Protein AF-K1WYG6-F1 (afdb_monomer)

Solvent-accessible surface area (backbone atoms only — not comparable to full-atom values): 12072 Å² total; per-residue (Å²): 123,74,68,61,58,63,54,51,54,54,52,51,51,54,48,54,54,59,37,59,74,68,75,43,72,68,58,39,51,54,52,49,53,52,49,36,53,53,50,21,53,53,50,20,52,48,47,40,50,52,51,50,53,50,52,54,50,48,53,53,51,48,52,57,44,44,55,46,57,75,73,47,59,70,71,63,52,44,51,58,46,33,69,59,40,39,86,75,72,51,51,65,72,58,42,46,54,54,48,52,57,22,45,55,44,29,55,54,51,51,58,54,51,60,72,54,66,80,60,93,66,87,66,94,55,93,72,67,84,75,68,76,62,22,44,55,37,50,46,40,40,69,68,66,64,58,74,90,84,70,85,51,55,69,58,56,17,47,52,54,18,49,50,45,38,52,64,51,43,55,61,54,54,52,44,68,73,52,82,40,78,81,59,26,54,55,54,45,56,51,51,53,51,50,52,52,49,52,53,52,50,52,50,52,58,57,53,64,59,61,79,70,66,131

Organism: Trichosporon asahii var. asahii (strain CBS 8904) (NCBI:txid1220162)

Sequence (214 aa):
MTASVSGGINVSLALTGCASSLGNSQLVVSVAMAVIGSGAVSIGLGSFLASQAALEQFNRLYNQTADRILDSYEDEMEHNAHRILGPFGVSEILSRLVINDLLDAEGAALSTAEHSSTSGQVRPNGEGPMRTVGLTAFLLKFGQGIQAESAGVWFSSLATALGHLLEGFIPVSLYILTGGIDGGIRWFMALTSLLLFVCHWRRQQLLGRLDQRP

Radius of gyration: 25.84 Å; Cα contacts (8 Å, |Δi|>4): 110; chains: 1; bounding box: 55×36×72 Å

Foldseek 3Di:
DVVLVVVVVVVLVVLLVVVVVVVDPVVSLVVLLVVLLVSLVVQLVVLLVVLVVLLVVVVVLLVVLVVCVVVDDLVVLLVLQCVLCVVVVDDSVVSSVVQVVQAVFLVVLVVVVVVVVVDPDPDPQPPDPPPCGHSSNVCCCRVVVRDNPRPQSNVVSNVSSVVSSVVSVVLSVQQVVPPDPVVSVVVSVVVVVVVVVVVVVVVVVVVVVVVPDD

pLDDT: mean 71.19, std 14.23, range [31.98, 90.12]

InterPro domains:
  IPR008217 Ccc1 family [PF01988] (8-199)

Structure (mmCIF, N/CA/C/O backbone):
data_AF-K1WYG6-F1
#
_entry.id   AF-K1WYG6-F1
#
loop_
_atom_site.group_PDB
_atom_site.id
_atom_site.type_symbol
_atom_site.label_atom_id
_atom_site.label_alt_id
_atom_site.label_comp_id
_atom_site.label_asym_id
_atom_site.label_entity_id
_atom_site.label_seq_id
_atom_site.pdbx_PDB_ins_code
_atom_site.Cartn_x
_atom_site.Cartn_y
_atom_site.Cartn_z
_atom_site.occupancy
_atom_site.B_iso_or_equiv
_atom_site.auth_seq_id
_atom_site.auth_comp_id
_atom_site.auth_asym_id
_atom_site.auth_atom_id
_atom_site.pdbx_PDB_model_num
ATOM 1 N N . MET A 1 1 ? -6.416 -3.467 2.871 1.00 40.22 1 MET A N 1
ATOM 2 C CA . MET A 1 1 ? -7.405 -2.881 3.810 1.00 40.22 1 MET A CA 1
ATOM 3 C C . MET A 1 1 ? -8.285 -3.905 4.545 1.00 40.22 1 MET A C 1
ATOM 5 O O . MET A 1 1 ? -8.670 -3.628 5.667 1.00 40.22 1 MET A O 1
ATOM 9 N N . THR A 1 2 ? -8.587 -5.093 4.006 1.00 31.98 2 THR A N 1
ATOM 10 C CA . THR A 1 2 ? -9.507 -6.065 4.650 1.00 31.98 2 THR A CA 1
ATOM 11 C C . THR A 1 2 ? -8.888 -6.962 5.736 1.00 31.98 2 THR A C 1
ATOM 13 O O . THR A 1 2 ? -9.627 -7.499 6.556 1.00 31.98 2 THR A O 1
ATOM 16 N N . ALA A 1 3 ? -7.560 -7.115 5.782 1.00 37.41 3 ALA A N 1
ATOM 17 C CA . ALA A 1 3 ? -6.889 -7.936 6.799 1.00 37.41 3 ALA A CA 1
ATOM 18 C C . ALA A 1 3 ? -6.833 -7.262 8.188 1.00 37.41 3 ALA A C 1
ATOM 20 O O . ALA A 1 3 ? -7.043 -7.933 9.195 1.00 37.41 3 ALA A O 1
ATOM 21 N N . SER A 1 4 ? -6.637 -5.937 8.257 1.00 42.94 4 SER A N 1
ATOM 22 C CA . SER A 1 4 ? -6.625 -5.204 9.538 1.00 42.94 4 SER A CA 1
ATOM 23 C C . SER A 1 4 ? -7.993 -5.162 10.219 1.00 42.94 4 SER A C 1
ATOM 25 O O . SER A 1 4 ? -8.062 -5.304 11.435 1.00 42.94 4 SER A O 1
ATOM 27 N N . VAL A 1 5 ? -9.075 -5.035 9.444 1.00 51.59 5 VAL A N 1
ATOM 28 C CA . VAL A 1 5 ? -10.450 -4.957 9.972 1.00 51.59 5 VAL A CA 1
ATOM 29 C C . VAL A 1 5 ? -10.816 -6.240 10.732 1.00 51.59 5 VAL A C 1
ATOM 31 O O . VAL A 1 5 ? -11.328 -6.182 11.841 1.00 51.59 5 VAL A O 1
ATOM 34 N N . SER A 1 6 ? -10.465 -7.422 10.212 1.00 44.81 6 SER A N 1
ATOM 35 C CA . SER A 1 6 ? -10.798 -8.689 10.886 1.00 44.81 6 SER A CA 1
ATOM 36 C C . SER A 1 6 ? -9.945 -8.980 12.128 1.00 44.81 6 SER A C 1
ATOM 38 O O . SER A 1 6 ? -10.414 -9.675 13.028 1.00 44.81 6 SER A O 1
ATOM 40 N N . GLY A 1 7 ? -8.704 -8.484 12.184 1.00 51.84 7 GLY A N 1
ATOM 41 C CA . GLY A 1 7 ? -7.823 -8.663 13.343 1.00 51.84 7 GLY A CA 1
ATOM 42 C C . GLY A 1 7 ? -8.204 -7.761 14.519 1.00 51.84 7 GLY A C 1
ATOM 43 O O . GLY A 1 7 ? -8.241 -8.219 15.661 1.00 51.84 7 GLY A O 1
ATOM 44 N N . GLY A 1 8 ? -8.548 -6.499 14.240 1.00 51.69 8 GLY A N 1
ATOM 45 C CA . GLY A 1 8 ? -8.913 -5.519 15.267 1.00 51.69 8 GLY A CA 1
ATOM 46 C C . GLY A 1 8 ? -10.211 -5.865 15.999 1.00 51.69 8 GLY A C 1
ATOM 47 O O . GLY A 1 8 ? -10.258 -5.822 17.227 1.00 51.69 8 GLY A O 1
ATOM 48 N N . ILE A 1 9 ? -11.244 -6.299 15.268 1.00 57.31 9 ILE A N 1
ATOM 49 C CA . ILE A 1 9 ? -12.577 -6.560 15.838 1.00 57.31 9 ILE A CA 1
ATOM 50 C C . ILE A 1 9 ? -12.562 -7.765 16.794 1.00 57.31 9 ILE A C 1
ATOM 52 O O . ILE A 1 9 ? -13.223 -7.734 17.831 1.00 57.31 9 ILE A O 1
ATOM 56 N N . ASN A 1 10 ? -11.755 -8.795 16.510 1.00 57.09 10 ASN A N 1
ATOM 57 C CA . ASN A 1 10 ? -11.621 -9.966 17.387 1.00 57.09 10 ASN A CA 1
ATOM 58 C C . ASN A 1 10 ? -10.869 -9.646 18.689 1.00 57.09 10 ASN A C 1
ATOM 60 O O . ASN A 1 10 ? -11.247 -10.134 19.754 1.00 57.09 10 ASN A O 1
ATOM 64 N N . VAL A 1 11 ? -9.830 -8.806 18.622 1.00 63.59 11 VAL A N 1
ATOM 65 C CA . VAL A 1 11 ? -9.073 -8.373 19.808 1.00 63.59 11 VAL A CA 1
ATOM 66 C C . VAL A 1 11 ? -9.926 -7.471 20.694 1.00 63.59 11 VAL A C 1
ATOM 68 O O . VAL A 1 11 ? -9.984 -7.686 21.903 1.00 63.59 11 VAL A O 1
ATOM 71 N N . SER A 1 12 ? -10.639 -6.503 20.114 1.00 58.44 12 SER A N 1
ATOM 72 C CA . SER A 1 12 ? -11.521 -5.620 20.879 1.00 58.44 12 SER A CA 1
ATOM 73 C C . SER A 1 12 ? -12.675 -6.382 21.534 1.00 58.44 12 SER A C 1
ATOM 75 O O . SER A 1 12 ? -12.972 -6.123 22.695 1.00 58.44 12 SER A O 1
ATOM 77 N N . LEU A 1 13 ? -13.275 -7.369 20.859 1.00 62.47 13 LEU A N 1
ATOM 78 C CA . LEU A 1 13 ? -14.378 -8.163 21.416 1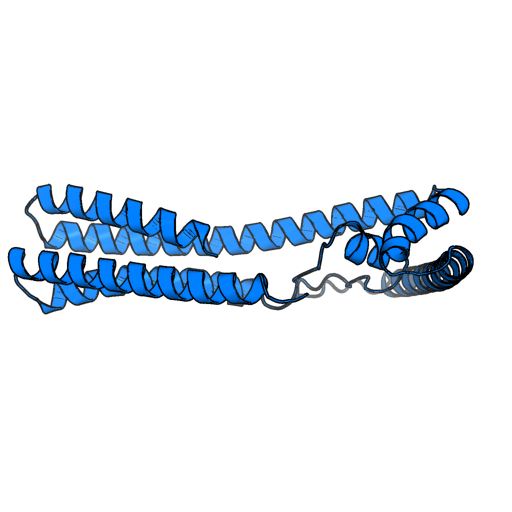.00 62.47 13 LEU A CA 1
ATOM 79 C C . LEU A 1 13 ? -13.913 -9.102 22.541 1.00 62.47 13 LEU A C 1
ATOM 81 O O . LEU A 1 13 ? -14.581 -9.200 23.573 1.00 62.47 13 LEU A O 1
ATOM 85 N N . ALA A 1 14 ? -12.735 -9.719 22.395 1.00 60.31 14 ALA A N 1
ATOM 86 C CA . ALA A 1 14 ? -12.107 -10.494 23.465 1.00 60.31 14 ALA A CA 1
ATOM 87 C C . ALA A 1 14 ? -11.777 -9.616 24.685 1.00 60.31 14 ALA A C 1
ATOM 89 O O . ALA A 1 14 ? -12.038 -10.007 25.824 1.00 60.31 14 ALA A O 1
ATOM 90 N N . LEU A 1 15 ? -11.268 -8.400 24.461 1.00 59.38 15 LEU A N 1
ATOM 91 C CA . LEU A 1 15 ? -10.923 -7.476 25.538 1.00 59.38 15 LEU A 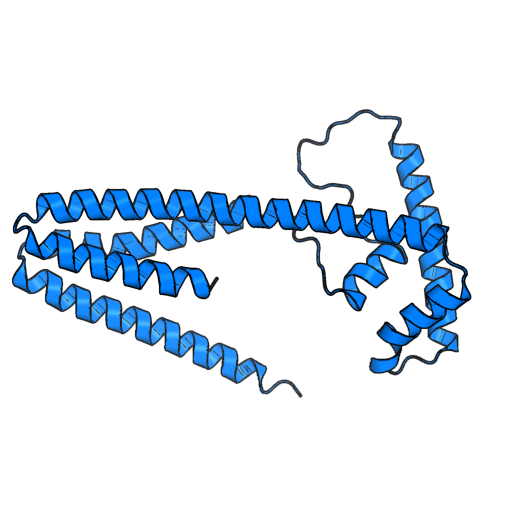CA 1
ATOM 92 C C . LEU A 1 15 ? -12.165 -6.915 26.247 1.00 59.38 15 LEU A C 1
ATOM 94 O O . LEU A 1 15 ? -12.175 -6.833 27.472 1.00 59.38 15 LEU A O 1
ATOM 98 N N . THR A 1 16 ? -13.233 -6.585 25.516 1.00 57.78 16 THR A N 1
ATOM 99 C CA . THR A 1 16 ? -14.517 -6.150 26.095 1.00 57.78 16 THR A CA 1
ATOM 100 C C . THR A 1 16 ? -15.177 -7.263 26.916 1.00 57.78 16 THR A C 1
ATOM 102 O O . THR A 1 16 ? -15.758 -6.979 27.967 1.00 57.78 16 THR A O 1
ATOM 105 N N . GLY A 1 17 ? -15.046 -8.527 26.491 1.00 60.62 17 GLY A N 1
ATOM 106 C CA . GLY A 1 17 ? -15.484 -9.697 27.258 1.00 60.62 17 GLY A CA 1
ATOM 107 C C . GLY A 1 17 ? -14.711 -9.867 28.570 1.00 60.62 17 GLY A C 1
ATOM 108 O O . GLY A 1 17 ? -15.322 -9.964 29.635 1.00 60.62 17 GLY A O 1
ATOM 109 N N . CYS A 1 18 ? -13.376 -9.808 28.520 1.00 58.84 18 CYS A N 1
ATOM 110 C CA . CYS A 1 18 ? -12.527 -9.874 29.716 1.00 58.84 18 CYS A CA 1
ATOM 111 C C . CYS A 1 18 ? -12.754 -8.689 30.667 1.00 58.84 18 CYS A C 1
ATOM 113 O O . CYS A 1 18 ? -12.820 -8.872 31.879 1.00 58.84 18 CYS A O 1
ATOM 115 N N . ALA A 1 19 ? -12.915 -7.475 30.138 1.00 58.59 19 ALA A N 1
ATOM 116 C CA . ALA A 1 19 ? -13.120 -6.279 30.949 1.00 58.59 19 ALA A CA 1
ATOM 117 C C . ALA A 1 19 ? -14.526 -6.237 31.581 1.00 58.59 19 ALA A C 1
ATOM 119 O O . ALA A 1 19 ? -14.667 -5.784 32.715 1.00 58.59 19 ALA A O 1
ATOM 1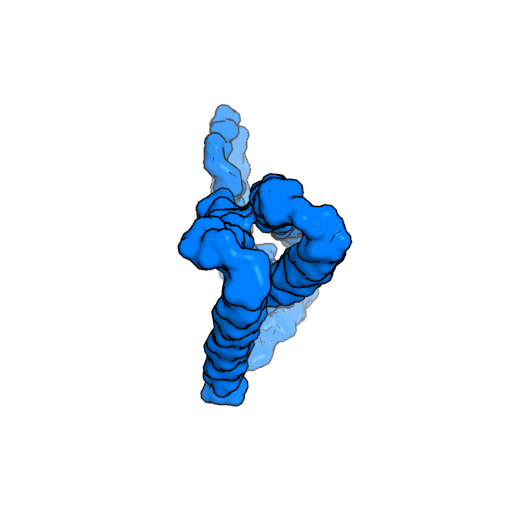20 N N . SER A 1 20 ? -15.557 -6.779 30.918 1.00 54.22 20 SER A N 1
ATOM 121 C CA . SER A 1 20 ? -16.893 -6.927 31.527 1.00 54.22 20 SER A CA 1
ATOM 122 C C . SER A 1 20 ? -16.885 -7.866 32.739 1.00 54.22 20 SER A C 1
ATOM 124 O O . SER A 1 20 ? -17.656 -7.657 33.673 1.00 54.22 20 SER A O 1
ATOM 126 N N . SER A 1 21 ? -15.968 -8.841 32.782 1.00 60.50 21 SER A N 1
ATOM 127 C CA . SER A 1 21 ? -15.777 -9.718 33.947 1.00 60.50 21 SER A CA 1
ATOM 128 C C . SER A 1 21 ? -15.235 -8.990 35.187 1.00 60.50 21 SER A C 1
ATOM 130 O O . SER A 1 21 ? -15.309 -9.549 36.279 1.00 60.50 21 SER A O 1
ATOM 132 N N . LEU A 1 22 ? -14.699 -7.768 35.053 1.00 61.22 22 LEU A N 1
ATOM 133 C CA . LEU A 1 22 ? -14.188 -6.966 36.176 1.00 61.22 22 LEU A CA 1
ATOM 134 C C . LEU A 1 22 ? -15.281 -6.156 36.902 1.00 61.22 22 LEU A C 1
ATOM 136 O O . LEU A 1 22 ? -14.994 -5.522 37.914 1.00 61.22 22 LEU A O 1
ATOM 140 N N . GLY A 1 23 ? -16.528 -6.158 36.416 1.00 60.34 23 GLY A N 1
ATOM 141 C CA . GLY A 1 23 ? -17.688 -5.615 37.139 1.00 60.34 23 GLY A CA 1
ATOM 142 C C . GLY A 1 23 ? -17.764 -4.086 37.282 1.00 60.34 23 GLY A C 1
ATOM 143 O O . GLY A 1 23 ? -18.719 -3.592 37.875 1.00 60.34 23 GLY A O 1
ATOM 144 N N . ASN A 1 24 ? -16.811 -3.317 36.734 1.00 66.75 24 ASN A N 1
ATOM 145 C CA . ASN A 1 24 ? -16.816 -1.850 36.788 1.00 66.75 24 ASN A CA 1
ATOM 146 C C . ASN A 1 24 ? -16.876 -1.227 35.383 1.00 66.75 24 ASN A C 1
ATOM 148 O O . ASN A 1 24 ? -15.884 -1.191 34.655 1.00 66.75 24 ASN A O 1
ATOM 152 N N . SER A 1 25 ? -18.042 -0.689 35.026 1.00 67.38 25 SER A N 1
ATOM 153 C CA . SER A 1 25 ? -18.336 -0.110 33.709 1.00 67.38 25 SER A CA 1
ATOM 154 C C . SER A 1 25 ? -17.436 1.072 33.332 1.00 67.38 25 SER A C 1
ATOM 156 O O . SER A 1 25 ? -17.104 1.230 32.157 1.00 67.38 25 SER A O 1
ATOM 158 N N . GLN A 1 26 ? -16.977 1.874 34.299 1.00 67.94 26 GLN A N 1
ATOM 159 C CA . GLN A 1 26 ? -16.106 3.018 34.005 1.00 67.94 26 GLN A CA 1
ATOM 160 C C . GLN A 1 26 ? -14.682 2.600 33.623 1.00 67.94 26 GLN A C 1
ATOM 162 O O . GLN A 1 26 ? -14.063 3.235 32.769 1.00 67.94 26 GLN A O 1
ATOM 167 N N . LEU A 1 27 ? -14.183 1.505 34.204 1.00 70.25 27 LEU A N 1
ATOM 168 C CA . LEU A 1 27 ? -12.885 0.930 33.843 1.00 70.25 27 LEU A CA 1
ATOM 169 C C . LEU A 1 27 ? -12.913 0.310 32.444 1.00 70.25 27 LEU A C 1
ATOM 171 O O . LEU A 1 27 ? -11.967 0.467 31.680 1.00 70.25 27 LEU A O 1
ATOM 175 N N . VAL A 1 28 ? -14.014 -0.349 32.078 1.00 71.62 28 VAL A N 1
ATOM 176 C CA . VAL A 1 28 ? -14.177 -0.930 30.736 1.00 71.62 28 VAL A CA 1
ATOM 177 C C . VAL A 1 28 ? -14.118 0.155 29.662 1.00 71.62 28 VAL A C 1
ATOM 179 O O . VAL A 1 28 ? -13.428 -0.010 28.659 1.00 71.62 28 VAL A O 1
ATOM 182 N N . VAL A 1 29 ? -14.802 1.281 29.880 1.00 74.00 29 VAL A N 1
ATOM 183 C CA . VAL A 1 29 ? -14.849 2.388 28.914 1.00 74.00 29 VAL A CA 1
ATOM 184 C C . VAL A 1 29 ? -13.494 3.085 28.781 1.00 74.00 29 VAL A C 1
ATOM 186 O O . VAL A 1 29 ? -13.073 3.375 27.661 1.00 74.00 29 VAL A O 1
ATOM 189 N N . SER A 1 30 ? -12.781 3.325 29.886 1.00 78.50 30 SER A N 1
ATOM 190 C CA . SER A 1 30 ? -11.465 3.976 29.834 1.00 78.50 30 SER A CA 1
ATOM 191 C C . SER A 1 30 ? -10.412 3.096 29.156 1.00 78.50 30 SER A C 1
ATOM 193 O O . SER A 1 30 ? -9.666 3.582 28.304 1.00 78.50 30 SER A O 1
ATOM 195 N N . VAL A 1 31 ? -10.408 1.790 29.447 1.00 80.50 31 VAL A N 1
ATOM 196 C CA . VAL A 1 31 ? -9.540 0.811 28.776 1.00 80.50 31 VAL A CA 1
ATOM 197 C C . VAL A 1 31 ? -9.889 0.700 27.290 1.00 80.50 31 VAL A C 1
ATOM 199 O O . VAL A 1 31 ? -8.986 0.714 26.455 1.00 80.50 31 VAL A O 1
ATOM 202 N N . ALA A 1 32 ? -11.177 0.657 26.937 1.00 77.12 32 ALA A N 1
ATOM 203 C CA . ALA A 1 32 ? -11.613 0.597 25.543 1.00 77.12 32 ALA A CA 1
ATOM 204 C C . ALA A 1 32 ? -11.148 1.826 24.746 1.00 77.12 32 ALA A C 1
ATOM 206 O O . ALA A 1 32 ? -10.540 1.675 23.689 1.00 77.12 32 ALA A O 1
ATOM 207 N N . MET A 1 33 ? -11.356 3.036 25.273 1.00 81.56 33 MET A N 1
ATOM 208 C CA . MET A 1 33 ? -10.911 4.276 24.624 1.00 81.56 33 MET A CA 1
ATOM 209 C C . MET A 1 33 ? -9.388 4.329 24.450 1.00 81.56 33 MET A C 1
ATOM 211 O O . MET A 1 33 ? -8.908 4.724 23.386 1.00 81.56 33 MET A O 1
ATOM 215 N N . ALA A 1 34 ? -8.624 3.886 25.455 1.00 85.06 34 ALA A N 1
ATOM 216 C CA . ALA A 1 34 ? -7.164 3.829 25.378 1.00 85.06 34 ALA A CA 1
ATOM 217 C C . ALA A 1 34 ? -6.675 2.853 24.294 1.00 85.06 34 ALA A C 1
ATOM 219 O O . ALA A 1 34 ? -5.771 3.177 23.522 1.00 85.06 34 ALA A O 1
ATOM 220 N N . VAL A 1 35 ? -7.300 1.678 24.193 1.00 81.50 35 VAL A N 1
ATOM 221 C CA . VAL A 1 35 ? -6.960 0.654 23.195 1.00 81.50 35 VAL A CA 1
ATOM 222 C C . VAL A 1 35 ? -7.297 1.113 21.782 1.00 81.50 35 VAL A C 1
ATOM 224 O O . VAL A 1 35 ? -6.479 0.947 20.879 1.00 81.50 35 VAL A O 1
ATOM 227 N N . ILE A 1 36 ? -8.458 1.739 21.586 1.00 83.12 36 ILE A N 1
ATOM 228 C CA . ILE A 1 36 ? -8.862 2.276 20.280 1.00 83.12 36 ILE A CA 1
ATOM 229 C C . ILE A 1 36 ? -7.888 3.377 19.835 1.00 83.12 36 ILE A C 1
ATOM 231 O O . ILE A 1 36 ? -7.417 3.356 18.697 1.00 83.12 36 ILE A O 1
ATOM 235 N N . GLY A 1 37 ? -7.531 4.301 20.736 1.00 84.44 37 GLY A N 1
ATOM 236 C CA . GLY A 1 37 ? -6.567 5.367 20.452 1.00 84.44 37 GLY A CA 1
ATOM 237 C C . GLY A 1 37 ? -5.172 4.834 20.112 1.00 84.44 37 GLY A C 1
ATOM 238 O O . GLY A 1 37 ? -4.586 5.230 19.105 1.00 84.44 37 GLY A O 1
ATOM 239 N N . SER A 1 38 ? -4.657 3.890 20.9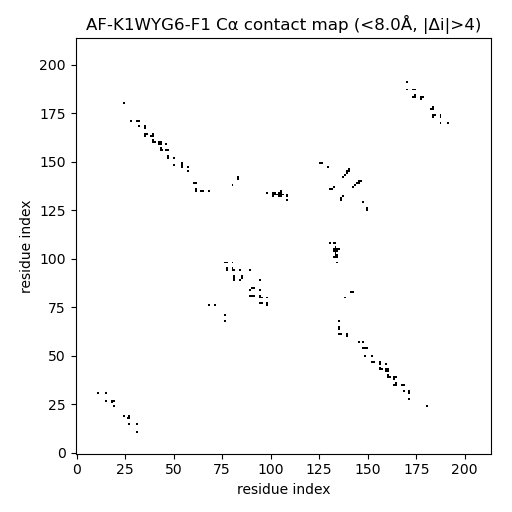05 1.00 88.00 38 SER A N 1
ATOM 240 C CA . SER A 1 38 ? -3.354 3.257 20.661 1.00 88.00 38 SER A CA 1
ATOM 241 C C . SER A 1 38 ? -3.329 2.470 19.344 1.00 88.00 38 SER A C 1
ATOM 243 O O . SER A 1 38 ? -2.383 2.601 18.562 1.00 88.00 38 SER A O 1
ATOM 245 N N . GLY A 1 39 ? -4.394 1.717 19.050 1.00 83.88 39 GLY A N 1
ATOM 246 C CA . GLY A 1 39 ? -4.531 0.951 17.811 1.00 83.88 39 GLY A CA 1
ATOM 247 C C . GLY A 1 39 ? -4.571 1.838 16.568 1.00 83.88 39 GLY A C 1
ATOM 248 O O . GLY A 1 39 ? -3.868 1.566 15.595 1.00 83.88 39 GLY A O 1
ATOM 249 N N . ALA A 1 40 ? -5.319 2.943 16.611 1.00 86.31 40 ALA A N 1
ATOM 250 C CA . ALA A 1 40 ? -5.399 3.878 15.493 1.00 86.31 40 ALA A CA 1
ATOM 251 C C . ALA A 1 40 ? -4.054 4.548 15.179 1.00 86.31 40 ALA A C 1
ATOM 253 O O . ALA A 1 40 ? -3.682 4.659 14.010 1.00 86.31 40 ALA A O 1
ATOM 254 N N . VAL A 1 41 ? -3.297 4.945 16.209 1.00 87.12 41 VAL A N 1
ATOM 255 C CA . VAL A 1 41 ? -1.948 5.510 16.042 1.00 87.12 41 VAL A CA 1
ATOM 256 C C . VAL A 1 41 ? -1.002 4.474 15.433 1.00 87.12 41 VAL A C 1
ATOM 258 O O . VAL A 1 41 ? -0.315 4.774 14.458 1.00 87.12 41 VAL A O 1
ATOM 261 N N . SER A 1 42 ? -1.008 3.242 15.952 1.00 90.12 42 SER A N 1
ATOM 262 C CA . SER A 1 42 ? -0.170 2.147 15.447 1.00 90.12 42 SER A CA 1
ATOM 263 C C . SER A 1 42 ? -0.450 1.832 13.975 1.00 90.12 42 SER A C 1
ATOM 265 O O . SER A 1 42 ? 0.481 1.734 13.177 1.00 90.12 42 SER A O 1
ATOM 267 N N . ILE A 1 43 ? -1.723 1.738 13.589 1.00 88.31 43 ILE A N 1
ATOM 268 C CA . ILE A 1 43 ? -2.124 1.426 12.211 1.00 88.31 43 ILE A CA 1
ATOM 269 C C . ILE A 1 43 ? -1.850 2.604 11.273 1.00 88.31 43 ILE A C 1
ATOM 271 O O . ILE A 1 43 ? -1.389 2.386 10.153 1.00 88.31 43 ILE A O 1
ATOM 275 N N . GLY A 1 44 ? -2.077 3.842 11.720 1.00 85.25 44 GLY A N 1
ATOM 276 C CA . GLY A 1 44 ? -1.753 5.039 10.942 1.00 85.25 44 GLY A CA 1
ATOM 277 C C . GLY A 1 44 ? -0.263 5.125 10.610 1.00 85.25 44 GLY A C 1
ATOM 278 O O . GLY A 1 44 ? 0.103 5.273 9.444 1.00 85.25 44 GLY A O 1
ATOM 279 N N . LEU A 1 45 ? 0.598 4.947 11.619 1.00 85.56 45 LEU A N 1
ATOM 280 C CA . LEU A 1 45 ? 2.053 4.885 11.441 1.00 85.56 45 LEU A CA 1
ATOM 281 C C . LEU A 1 45 ? 2.477 3.680 10.595 1.00 85.56 45 LEU A C 1
ATOM 283 O O . LEU A 1 45 ? 3.318 3.827 9.714 1.00 85.56 45 LEU A O 1
ATOM 287 N N . GLY A 1 46 ? 1.873 2.509 10.807 1.00 85.12 46 GLY A N 1
ATOM 288 C CA . GLY A 1 46 ? 2.160 1.304 10.028 1.00 85.12 46 GLY A CA 1
ATOM 289 C C . GLY A 1 46 ? 1.828 1.461 8.542 1.00 85.12 46 GLY A C 1
ATOM 290 O O . GLY A 1 46 ? 2.644 1.109 7.696 1.00 85.12 46 GLY A O 1
ATOM 291 N N . SER A 1 47 ? 0.675 2.050 8.212 1.00 83.62 47 SER A N 1
ATOM 292 C CA . SER A 1 47 ? 0.270 2.347 6.829 1.00 83.62 47 SER A CA 1
ATOM 293 C C . SER A 1 47 ? 1.221 3.342 6.161 1.00 83.62 47 SER A C 1
ATOM 295 O O . SER A 1 47 ? 1.602 3.175 4.999 1.00 83.62 47 SER A O 1
ATOM 297 N N . PHE A 1 48 ? 1.647 4.356 6.913 1.00 85.25 48 PHE A N 1
ATOM 298 C CA . PHE A 1 48 ? 2.576 5.366 6.430 1.00 85.25 48 PHE A CA 1
ATOM 299 C C . PHE A 1 48 ? 3.965 4.781 6.146 1.00 85.25 48 PHE A C 1
ATOM 301 O O . PHE A 1 48 ? 4.504 4.968 5.056 1.00 85.25 48 PHE A O 1
ATOM 308 N N . LEU A 1 49 ? 4.518 4.023 7.096 1.00 87.38 49 LEU A N 1
ATOM 309 C CA . LEU A 1 49 ? 5.819 3.370 6.953 1.00 87.38 49 LEU A CA 1
ATOM 310 C C . LEU A 1 49 ? 5.808 2.306 5.855 1.00 87.38 49 LEU A C 1
ATOM 312 O O . LEU A 1 49 ? 6.763 2.226 5.092 1.00 87.38 49 LEU A O 1
ATOM 316 N N . ALA A 1 50 ? 4.731 1.529 5.728 1.00 82.00 50 ALA A N 1
ATOM 317 C CA . ALA A 1 50 ? 4.596 0.542 4.658 1.00 82.00 50 ALA A CA 1
ATOM 318 C C . ALA A 1 50 ? 4.647 1.200 3.272 1.00 82.00 50 ALA A C 1
ATOM 320 O O . ALA A 1 50 ? 5.306 0.697 2.365 1.00 82.00 50 ALA A O 1
ATOM 321 N N . SER A 1 51 ? 4.001 2.356 3.129 1.00 80.50 51 SER A N 1
ATOM 322 C CA . SER A 1 51 ? 4.010 3.117 1.880 1.00 80.50 51 SER A CA 1
ATOM 323 C C . SER A 1 51 ? 5.385 3.731 1.589 1.00 80.50 51 SER A C 1
ATOM 325 O O . SER A 1 51 ? 5.836 3.715 0.446 1.00 80.50 51 SER A O 1
ATOM 327 N N . GLN A 1 52 ? 6.096 4.219 2.614 1.00 83.31 52 GLN A N 1
ATOM 328 C CA . GLN A 1 52 ? 7.482 4.678 2.449 1.00 83.31 52 GLN A CA 1
ATOM 329 C C . GLN A 1 52 ? 8.427 3.538 2.062 1.00 83.31 52 GLN A C 1
ATOM 331 O O . GLN A 1 52 ? 9.197 3.675 1.115 1.00 83.31 52 GLN A O 1
ATOM 336 N N . ALA A 1 53 ? 8.333 2.393 2.739 1.00 83.62 53 ALA A N 1
ATOM 337 C CA . ALA A 1 53 ? 9.145 1.221 2.435 1.00 83.62 53 ALA A CA 1
ATOM 338 C C . ALA A 1 53 ? 8.908 0.721 1.000 1.00 83.62 53 ALA A C 1
ATOM 340 O O . ALA A 1 53 ? 9.855 0.316 0.327 1.00 83.62 53 ALA A O 1
ATOM 341 N N . ALA A 1 54 ? 7.668 0.797 0.505 1.00 80.62 54 ALA A N 1
ATOM 342 C CA . ALA A 1 54 ? 7.341 0.484 -0.883 1.00 80.62 54 ALA A CA 1
ATOM 343 C C . ALA A 1 54 ? 8.019 1.450 -1.872 1.00 80.62 54 ALA A C 1
ATOM 345 O O . ALA A 1 54 ? 8.547 1.006 -2.892 1.00 80.62 54 ALA A O 1
ATOM 346 N N . LEU A 1 55 ? 8.069 2.749 -1.557 1.00 80.06 55 LEU A N 1
ATOM 347 C CA . LEU A 1 55 ? 8.763 3.745 -2.378 1.00 80.06 55 LEU A CA 1
ATOM 348 C C . LEU A 1 55 ? 10.282 3.513 -2.396 1.00 80.06 55 LEU A C 1
ATOM 350 O O . LEU A 1 55 ? 10.911 3.542 -3.453 1.00 80.06 55 LEU A O 1
ATOM 354 N N . GLU A 1 56 ? 10.880 3.234 -1.238 1.00 84.31 56 GLU A N 1
ATOM 355 C CA . GLU A 1 56 ? 12.303 2.892 -1.136 1.00 84.31 56 GLU A CA 1
ATOM 356 C C . GLU A 1 56 ? 12.632 1.603 -1.891 1.00 84.31 56 GLU A C 1
ATOM 358 O O . GLU A 1 56 ? 13.649 1.510 -2.581 1.00 84.31 56 GLU A O 1
ATOM 363 N N . GLN A 1 57 ? 11.769 0.593 -1.784 1.00 83.56 57 GLN A N 1
ATOM 364 C CA . GLN A 1 57 ? 11.895 -0.647 -2.537 1.00 83.56 57 GLN A CA 1
ATOM 365 C C . GLN A 1 57 ? 11.800 -0.396 -4.043 1.00 83.56 57 GLN A C 1
ATOM 367 O O . GLN A 1 57 ? 12.625 -0.928 -4.784 1.00 83.56 57 GLN A O 1
ATOM 372 N N . PHE A 1 58 ? 10.861 0.441 -4.491 1.00 83.06 58 PHE A N 1
ATOM 373 C CA . PHE A 1 58 ? 10.738 0.829 -5.894 1.00 83.06 58 PHE A CA 1
ATOM 374 C C . PHE A 1 58 ? 12.021 1.490 -6.406 1.00 83.06 58 PHE A C 1
ATOM 376 O O . PHE A 1 58 ? 12.557 1.056 -7.419 1.00 83.06 58 PHE A O 1
ATOM 383 N N . ASN A 1 59 ? 12.569 2.472 -5.683 1.00 82.38 59 ASN A N 1
ATOM 384 C CA . ASN A 1 59 ? 13.808 3.149 -6.084 1.00 82.38 59 ASN A CA 1
ATOM 385 C C . ASN A 1 59 ? 15.006 2.193 -6.146 1.00 82.38 59 ASN A C 1
ATOM 387 O O . ASN A 1 59 ? 15.819 2.277 -7.066 1.00 82.38 59 ASN A O 1
ATOM 391 N N . ARG A 1 60 ? 15.110 1.256 -5.194 1.00 84.06 60 ARG A N 1
ATOM 392 C CA . ARG A 1 60 ? 16.157 0.224 -5.223 1.00 84.06 60 ARG A CA 1
ATOM 393 C C . ARG A 1 60 ? 16.032 -0.671 -6.450 1.00 84.06 60 ARG A C 1
ATOM 395 O O . ARG A 1 60 ? 17.031 -0.903 -7.122 1.00 84.06 60 ARG A O 1
ATOM 402 N N . LEU A 1 61 ? 14.824 -1.142 -6.750 1.00 84.19 61 LEU A N 1
ATOM 403 C CA . LEU A 1 61 ? 14.566 -1.983 -7.918 1.00 84.19 61 LEU A CA 1
ATOM 404 C C . LEU A 1 61 ? 14.793 -1.224 -9.225 1.00 84.19 61 LEU A C 1
ATOM 406 O O . LEU A 1 61 ? 15.353 -1.792 -10.159 1.00 84.19 61 LEU A O 1
ATOM 410 N N . TYR A 1 62 ? 14.413 0.053 -9.275 1.00 83.62 62 TYR A N 1
ATOM 411 C CA . TYR A 1 62 ? 14.662 0.916 -10.421 1.00 83.62 62 TYR A CA 1
ATOM 412 C C . TYR A 1 62 ? 16.161 1.004 -10.715 1.00 83.62 62 TYR A C 1
ATOM 414 O O . TYR A 1 62 ? 16.578 0.664 -11.815 1.00 83.62 62 TYR A O 1
ATOM 422 N N . ASN A 1 63 ? 16.978 1.398 -9.731 1.00 84.12 63 ASN A N 1
ATOM 423 C CA . ASN A 1 63 ? 18.420 1.561 -9.935 1.00 84.12 63 ASN A CA 1
ATOM 424 C C . ASN A 1 63 ? 19.094 0.234 -10.303 1.00 84.12 63 ASN A C 1
ATOM 426 O O . ASN A 1 63 ? 19.850 0.183 -11.261 1.00 84.12 63 ASN A O 1
ATOM 430 N N . GLN A 1 64 ? 18.738 -0.859 -9.620 1.00 85.62 64 GLN A N 1
ATOM 431 C CA . GLN A 1 64 ? 19.249 -2.192 -9.958 1.00 85.62 64 GLN A CA 1
ATOM 432 C C . GLN A 1 64 ? 18.898 -2.626 -11.383 1.00 85.62 64 GLN A C 1
ATOM 434 O O . GLN A 1 64 ? 19.664 -3.354 -12.007 1.00 85.62 64 GLN A O 1
ATOM 439 N N . THR A 1 65 ? 17.723 -2.242 -11.879 1.00 83.00 65 THR A N 1
ATOM 440 C CA . THR A 1 65 ? 17.281 -2.603 -13.229 1.00 83.00 65 THR A CA 1
ATOM 441 C C . THR A 1 65 ? 17.943 -1.710 -14.274 1.00 83.00 65 THR A C 1
ATOM 443 O O . THR A 1 65 ? 18.381 -2.229 -15.294 1.00 83.00 65 THR A O 1
ATOM 446 N N . ALA A 1 66 ? 18.089 -0.413 -13.993 1.00 83.00 66 ALA A N 1
ATOM 447 C CA . ALA A 1 66 ? 18.810 0.523 -14.850 1.00 83.00 66 ALA A CA 1
ATOM 448 C C . ALA A 1 66 ? 20.282 0.111 -15.024 1.00 83.00 66 ALA A C 1
ATOM 450 O O . ALA A 1 66 ? 20.759 0.037 -16.151 1.00 83.00 66 ALA A O 1
ATOM 451 N N . ASP A 1 67 ? 20.970 -0.253 -13.935 1.00 83.94 67 ASP A N 1
ATOM 452 C CA . ASP A 1 67 ? 22.358 -0.732 -13.995 1.00 83.94 67 ASP A CA 1
ATOM 453 C C . ASP A 1 67 ? 22.467 -2.015 -14.834 1.00 83.94 67 ASP A C 1
ATOM 455 O O . ASP A 1 67 ? 23.345 -2.140 -15.682 1.00 83.94 67 ASP A O 1
ATOM 459 N N . ARG A 1 68 ? 21.522 -2.954 -14.671 1.00 80.44 68 ARG A N 1
ATOM 460 C CA . ARG A 1 68 ? 21.487 -4.173 -15.495 1.00 80.44 68 ARG A CA 1
ATOM 461 C C . ARG A 1 68 ? 21.270 -3.881 -16.970 1.00 80.44 68 ARG A C 1
ATOM 463 O O . ARG A 1 68 ? 21.840 -4.587 -17.786 1.00 80.44 68 ARG A O 1
ATOM 470 N N . ILE A 1 69 ? 20.439 -2.903 -17.316 1.00 78.62 69 ILE A N 1
ATOM 471 C CA . ILE A 1 69 ? 20.174 -2.539 -18.713 1.00 78.62 69 ILE A CA 1
ATOM 472 C C . ILE A 1 69 ? 21.426 -1.961 -19.376 1.00 78.62 69 ILE A C 1
ATOM 474 O O . ILE A 1 69 ? 21.679 -2.272 -20.532 1.00 78.62 69 ILE A O 1
ATOM 478 N N . LEU A 1 70 ? 22.235 -1.192 -18.642 1.00 77.44 70 LEU A N 1
ATOM 479 C CA . LEU A 1 70 ? 23.511 -0.675 -19.146 1.00 77.44 70 LEU A CA 1
ATOM 480 C C . LEU A 1 70 ? 24.562 -1.778 -19.354 1.00 77.44 70 LEU A C 1
ATOM 482 O O . LEU A 1 70 ? 25.364 -1.679 -20.280 1.00 77.44 70 LEU A O 1
ATOM 486 N N . ASP A 1 71 ? 24.546 -2.818 -18.517 1.00 80.94 71 ASP A N 1
ATOM 487 C CA . ASP A 1 71 ? 25.489 -3.944 -18.593 1.00 80.94 71 ASP A CA 1
ATOM 488 C C . ASP A 1 71 ? 25.025 -5.088 -19.521 1.00 80.94 71 ASP A C 1
ATOM 490 O O . ASP A 1 71 ? 25.828 -5.948 -19.893 1.00 80.94 71 ASP A O 1
ATOM 494 N N . SER A 1 72 ? 23.739 -5.142 -19.885 1.00 77.88 72 SER A N 1
ATOM 495 C CA . SER A 1 72 ? 23.171 -6.228 -20.698 1.00 77.88 72 SER A CA 1
ATOM 496 C C . SER A 1 72 ? 23.348 -5.975 -22.196 1.00 77.88 72 SER A C 1
ATOM 498 O O . SER A 1 72 ? 23.204 -4.856 -22.677 1.00 77.88 72 SER A O 1
ATOM 500 N N . TYR A 1 73 ? 23.605 -7.043 -22.955 1.00 73.19 73 TYR A N 1
ATOM 501 C CA . TYR A 1 73 ? 23.566 -7.002 -24.421 1.00 73.19 73 TYR A CA 1
ATOM 502 C C . TYR A 1 73 ? 22.123 -6.827 -24.929 1.00 73.19 73 TYR A C 1
ATOM 504 O O . TYR A 1 73 ? 21.186 -7.365 -24.332 1.00 73.19 73 TYR A O 1
ATOM 512 N N . GLU A 1 74 ? 21.960 -6.138 -26.066 1.00 72.81 74 GLU A N 1
ATOM 513 C CA . GLU A 1 74 ? 20.657 -5.844 -26.696 1.00 72.81 74 GLU A CA 1
ATOM 514 C C . GLU A 1 74 ? 19.754 -7.089 -26.825 1.00 72.81 74 GLU A C 1
ATOM 516 O O . GLU A 1 74 ? 18.565 -7.025 -26.508 1.00 72.81 74 GLU A O 1
ATOM 521 N N . ASP A 1 75 ? 20.319 -8.252 -27.168 1.00 73.31 75 ASP A N 1
ATOM 522 C CA . ASP A 1 75 ? 19.574 -9.508 -27.353 1.00 73.31 75 ASP A CA 1
ATOM 523 C C . ASP A 1 75 ? 18.827 -9.984 -26.084 1.00 73.31 75 ASP A C 1
ATOM 525 O O . ASP A 1 75 ? 17.714 -10.517 -26.156 1.00 73.31 75 ASP A O 1
ATOM 529 N N . GLU A 1 76 ? 19.395 -9.785 -24.889 1.00 79.69 76 GLU A N 1
ATOM 530 C CA . GLU A 1 76 ? 18.771 -10.229 -23.630 1.00 79.69 76 GLU A CA 1
ATOM 531 C C . GLU A 1 76 ? 17.603 -9.318 -23.216 1.00 79.69 76 GLU A C 1
ATOM 533 O O . GLU A 1 76 ? 16.624 -9.745 -22.583 1.00 79.69 76 GLU A O 1
ATOM 538 N N . MET A 1 77 ? 17.669 -8.054 -23.625 1.00 76.38 77 MET A N 1
ATOM 539 C CA . MET A 1 77 ? 16.624 -7.064 -23.399 1.00 76.38 77 MET A CA 1
ATOM 540 C C . MET A 1 77 ? 15.436 -7.299 -24.332 1.00 76.38 77 MET A C 1
ATOM 542 O O . MET A 1 77 ? 14.286 -7.271 -23.881 1.00 76.38 77 MET A O 1
ATOM 546 N N . GLU A 1 78 ? 15.707 -7.619 -25.599 1.00 79.25 78 GLU A N 1
ATOM 547 C CA . GLU A 1 78 ? 14.696 -8.001 -26.587 1.00 79.25 78 GLU A CA 1
ATOM 548 C C . GLU A 1 78 ? 13.902 -9.236 -26.131 1.00 79.25 78 GLU A C 1
ATOM 550 O O . GLU A 1 78 ? 12.667 -9.240 -26.179 1.00 79.25 78 GLU A O 1
ATOM 555 N N . HIS A 1 79 ? 14.583 -10.249 -25.586 1.00 81.12 79 HIS A N 1
ATOM 556 C CA . HIS A 1 79 ? 13.924 -11.440 -25.051 1.00 81.12 79 HIS A CA 1
ATOM 557 C C . HIS A 1 79 ? 13.020 -11.124 -23.847 1.00 81.12 79 HIS A C 1
ATOM 559 O O . HIS A 1 79 ? 11.870 -11.573 -23.776 1.00 81.12 79 HIS A O 1
ATOM 565 N N . ASN A 1 80 ? 13.506 -10.317 -22.896 1.00 77.06 80 ASN A N 1
ATOM 566 C CA . ASN A 1 80 ? 12.720 -9.911 -21.727 1.00 77.06 80 ASN A CA 1
ATOM 567 C C . ASN A 1 80 ? 11.481 -9.096 -22.106 1.00 77.06 80 ASN A C 1
ATOM 569 O O . ASN A 1 80 ? 10.417 -9.272 -21.507 1.00 77.06 80 ASN A O 1
ATOM 573 N N . ALA A 1 81 ? 11.606 -8.239 -23.114 1.00 79.88 81 ALA A N 1
ATOM 574 C CA . ALA A 1 81 ? 10.508 -7.467 -23.662 1.00 79.88 81 ALA A CA 1
ATOM 575 C C . ALA A 1 81 ? 9.466 -8.342 -24.354 1.00 79.88 81 ALA A C 1
ATOM 577 O O . ALA A 1 81 ? 8.273 -8.208 -24.077 1.00 79.88 81 ALA A O 1
ATOM 578 N N . HIS A 1 82 ? 9.905 -9.268 -25.209 1.00 83.25 82 HIS A N 1
ATOM 579 C CA . HIS A 1 82 ? 9.008 -10.190 -25.894 1.00 83.25 82 HIS A CA 1
ATOM 580 C C . HIS A 1 82 ? 8.257 -11.086 -24.901 1.00 83.25 82 HIS A C 1
ATOM 582 O O . HIS A 1 82 ? 7.072 -11.346 -25.079 1.00 83.25 82 HIS A O 1
ATOM 588 N N . ARG A 1 83 ? 8.880 -11.471 -23.782 1.00 84.56 83 ARG A N 1
ATOM 589 C CA . ARG A 1 83 ? 8.197 -12.188 -22.693 1.00 84.56 83 ARG A CA 1
ATOM 590 C C . ARG A 1 83 ? 7.031 -11.395 -22.085 1.00 84.56 83 ARG A C 1
ATOM 592 O O . ARG A 1 83 ? 6.039 -11.996 -21.685 1.00 84.56 83 ARG A O 1
ATOM 599 N N . ILE A 1 84 ? 7.142 -10.068 -22.006 1.00 85.06 84 ILE A N 1
ATOM 600 C CA . ILE A 1 84 ? 6.096 -9.189 -21.456 1.00 85.06 84 ILE A CA 1
ATOM 601 C C . ILE A 1 84 ? 5.032 -8.872 -22.514 1.00 85.06 84 ILE A C 1
ATOM 603 O O . ILE A 1 84 ? 3.846 -8.875 -22.202 1.00 85.06 84 ILE A O 1
ATOM 607 N N . LEU A 1 85 ? 5.442 -8.605 -23.756 1.00 85.00 85 LEU A N 1
ATOM 608 C CA . LEU A 1 85 ? 4.582 -8.159 -24.861 1.00 85.00 85 LEU A CA 1
ATOM 609 C C . LEU A 1 85 ? 3.928 -9.316 -25.640 1.00 85.00 85 LEU A C 1
ATOM 611 O O . LEU A 1 85 ? 2.866 -9.139 -26.237 1.00 85.00 85 LEU A O 1
ATOM 615 N N . GLY A 1 86 ? 4.522 -10.507 -25.612 1.00 84.50 86 GLY A N 1
ATOM 616 C CA . GLY A 1 86 ? 4.056 -11.707 -26.311 1.00 84.50 86 GLY A CA 1
ATOM 617 C C . GLY A 1 86 ? 2.637 -12.142 -25.923 1.00 84.50 86 GLY A C 1
ATOM 618 O O . GLY A 1 86 ? 1.827 -12.374 -26.821 1.00 84.50 86 GLY A O 1
ATOM 619 N N . PRO A 1 87 ? 2.265 -12.163 -24.627 1.00 85.00 87 PRO A N 1
ATOM 620 C CA . PRO A 1 87 ? 0.887 -12.421 -24.198 1.00 85.00 87 PRO A CA 1
ATOM 621 C C . PRO A 1 87 ? -0.144 -11.413 -24.732 1.00 85.00 87 PRO A C 1
ATOM 623 O O . PRO A 1 87 ? -1.329 -11.728 -24.787 1.00 85.00 87 PRO A O 1
ATOM 626 N N . PHE A 1 88 ? 0.290 -10.219 -25.152 1.00 83.50 88 PHE A N 1
ATOM 627 C CA . PHE A 1 88 ? -0.567 -9.196 -25.762 1.00 83.50 88 PHE A CA 1
ATOM 628 C C . PHE A 1 88 ? -0.656 -9.316 -27.295 1.00 83.50 88 PHE A C 1
ATOM 630 O O . PHE A 1 88 ? -1.292 -8.483 -27.936 1.00 83.50 88 PHE A O 1
ATOM 637 N N . GLY A 1 89 ? -0.039 -10.341 -27.897 1.00 83.62 89 GLY A N 1
ATOM 638 C CA . GLY A 1 89 ? -0.082 -10.596 -29.342 1.00 83.62 89 GLY A CA 1
ATOM 639 C C . GLY A 1 89 ? 0.898 -9.757 -30.167 1.00 83.62 89 GLY A C 1
ATOM 640 O O . GLY A 1 89 ? 0.749 -9.658 -31.385 1.00 83.62 89 GLY A O 1
ATOM 641 N N . VAL A 1 90 ? 1.893 -9.138 -29.531 1.00 87.38 90 VAL A N 1
ATOM 642 C CA . VAL A 1 90 ? 2.897 -8.320 -30.222 1.00 87.38 90 VAL A CA 1
ATOM 643 C C . VAL A 1 90 ? 3.970 -9.220 -30.840 1.00 87.38 90 VAL A C 1
ATOM 645 O O . VAL A 1 90 ? 4.573 -10.049 -30.161 1.00 87.38 90 VAL A O 1
ATOM 648 N N . SER A 1 91 ? 4.217 -9.039 -32.140 1.00 86.31 91 SER A N 1
ATOM 649 C CA . SER A 1 91 ? 5.282 -9.735 -32.875 1.00 86.31 91 SER A CA 1
ATOM 650 C C . SER A 1 91 ? 6.670 -9.331 -32.369 1.00 86.31 91 SER A C 1
ATOM 652 O O . SER A 1 91 ? 6.889 -8.171 -32.024 1.00 86.31 91 SER A O 1
ATOM 654 N N . GLU A 1 92 ? 7.620 -10.265 -32.398 1.00 84.81 92 GLU A N 1
ATOM 655 C CA . GLU A 1 92 ? 9.014 -10.064 -31.984 1.00 84.81 92 GLU A CA 1
ATOM 656 C C . GLU A 1 92 ? 9.655 -8.844 -32.663 1.00 84.81 92 GLU A C 1
ATOM 658 O O . GLU A 1 92 ? 10.264 -8.016 -31.998 1.00 84.81 92 GLU A O 1
ATOM 663 N N . ILE A 1 93 ? 9.396 -8.636 -33.958 1.00 86.25 93 ILE A N 1
ATOM 664 C CA . ILE A 1 93 ? 9.919 -7.488 -34.722 1.00 86.25 93 ILE A CA 1
ATOM 665 C C . ILE A 1 93 ? 9.416 -6.148 -34.155 1.00 86.25 93 ILE A C 1
ATOM 667 O O . ILE A 1 93 ? 10.176 -5.187 -34.054 1.00 86.25 93 ILE A O 1
ATOM 671 N N . LEU A 1 94 ? 8.138 -6.077 -33.766 1.00 85.62 94 LEU A N 1
ATOM 672 C CA . LEU A 1 94 ? 7.560 -4.870 -33.169 1.00 85.62 94 LEU A CA 1
ATOM 673 C C . LEU A 1 94 ? 8.039 -4.673 -31.733 1.00 85.62 94 LEU A C 1
ATOM 675 O O . LEU A 1 94 ? 8.260 -3.537 -31.327 1.00 85.62 94 LEU A O 1
ATOM 679 N N . SER A 1 95 ? 8.227 -5.760 -30.979 1.00 85.62 95 SER A N 1
ATOM 680 C CA . SER A 1 95 ? 8.841 -5.690 -29.653 1.00 85.62 95 SER A CA 1
ATOM 681 C C . SER A 1 95 ? 10.230 -5.063 -29.748 1.00 85.62 95 SER A C 1
ATOM 683 O O . SER A 1 95 ? 10.477 -4.087 -29.056 1.00 85.62 95 SER A O 1
ATOM 685 N N . ARG A 1 96 ? 11.087 -5.523 -30.667 1.00 85.69 96 ARG A N 1
ATOM 686 C CA . ARG A 1 96 ? 12.427 -4.950 -30.882 1.00 85.69 96 ARG A CA 1
ATOM 687 C C . ARG A 1 96 ? 12.391 -3.453 -31.190 1.00 85.69 96 ARG A C 1
ATOM 689 O O . ARG A 1 96 ? 13.133 -2.685 -30.587 1.00 85.69 96 ARG A O 1
ATOM 696 N N . LEU A 1 97 ? 11.486 -3.030 -32.075 1.00 87.06 97 LEU A N 1
ATOM 697 C CA . LEU A 1 97 ? 11.345 -1.619 -32.440 1.00 87.06 97 LEU A CA 1
ATOM 698 C C . LEU A 1 97 ? 10.937 -0.750 -31.239 1.00 87.06 97 LEU A C 1
ATOM 700 O O . LEU A 1 97 ? 11.545 0.285 -30.992 1.00 87.06 97 LEU A O 1
ATOM 704 N N . VAL A 1 98 ? 9.953 -1.205 -30.458 1.00 87.69 98 VAL A N 1
ATOM 705 C CA . VAL A 1 98 ? 9.499 -0.505 -29.246 1.00 87.69 98 VAL A CA 1
ATOM 706 C C . VAL A 1 98 ? 10.616 -0.409 -28.207 1.00 87.69 98 VAL A C 1
ATOM 708 O O . VAL A 1 98 ? 10.708 0.586 -27.497 1.00 87.69 98 VAL A O 1
ATOM 711 N N . ILE A 1 99 ? 11.471 -1.426 -28.105 1.00 87.69 99 ILE A N 1
ATOM 712 C CA . ILE A 1 99 ? 12.587 -1.429 -27.157 1.00 87.69 99 ILE A CA 1
ATOM 713 C C . ILE A 1 99 ? 13.646 -0.406 -27.531 1.00 87.69 99 ILE A C 1
ATOM 715 O O . ILE A 1 99 ? 14.111 0.300 -26.641 1.00 87.69 99 ILE A O 1
ATOM 719 N N . ASN A 1 100 ? 13.952 -0.265 -28.819 1.00 87.19 100 ASN A N 1
ATOM 720 C CA . ASN A 1 100 ? 14.872 0.761 -29.291 1.00 87.19 100 ASN A CA 1
ATOM 721 C C . ASN A 1 100 ? 14.337 2.178 -28.997 1.00 87.19 100 ASN A C 1
ATOM 723 O O . ASN A 1 100 ? 15.028 2.987 -28.385 1.00 87.19 100 ASN A O 1
ATOM 727 N N . ASP A 1 101 ? 13.055 2.433 -29.287 1.00 87.69 101 ASP A N 1
ATOM 728 C CA . ASP A 1 101 ? 12.408 3.716 -28.968 1.00 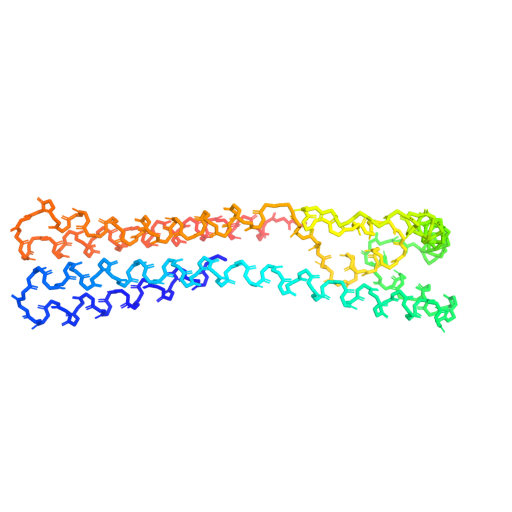87.69 101 ASP A CA 1
ATOM 729 C C . ASP A 1 101 ? 12.406 4.011 -27.450 1.00 87.69 101 ASP A C 1
ATOM 731 O O . ASP A 1 101 ? 12.567 5.156 -27.016 1.00 87.69 101 ASP A O 1
ATOM 735 N N . LEU A 1 102 ? 12.216 2.983 -26.613 1.00 86.50 102 LEU A N 1
ATOM 736 C CA . LEU A 1 102 ? 12.246 3.112 -25.151 1.00 86.50 102 LEU A CA 1
ATOM 737 C C . LEU A 1 102 ? 13.663 3.317 -24.597 1.00 86.50 102 LEU A C 1
ATOM 739 O O . LEU A 1 102 ? 13.811 4.005 -23.584 1.00 86.50 102 LEU A O 1
ATOM 743 N N . LEU A 1 103 ? 14.678 2.738 -25.237 1.00 85.19 103 LEU A N 1
ATOM 744 C CA . LEU A 1 103 ? 16.094 2.939 -24.927 1.00 85.19 103 LEU A CA 1
ATOM 745 C C . LEU A 1 103 ? 16.533 4.370 -25.246 1.00 85.19 103 LEU A C 1
ATOM 747 O O . LEU A 1 103 ? 17.125 5.036 -24.394 1.00 85.19 103 LEU A O 1
ATOM 751 N N . ASP A 1 104 ? 16.157 4.882 -26.417 1.00 85.44 104 ASP A N 1
ATOM 752 C CA . ASP A 1 104 ? 16.419 6.269 -26.809 1.00 85.44 104 ASP A CA 1
ATOM 753 C C . ASP A 1 104 ? 15.754 7.257 -25.839 1.00 85.44 104 ASP A C 1
ATOM 755 O O . ASP A 1 104 ? 16.366 8.235 -25.391 1.00 85.44 104 ASP A O 1
ATOM 759 N N . ALA A 1 105 ? 14.510 6.974 -25.436 1.00 84.50 105 ALA A N 1
ATOM 760 C CA . ALA A 1 105 ? 13.804 7.764 -24.432 1.00 84.50 105 ALA A CA 1
ATOM 761 C C . ALA A 1 105 ? 14.477 7.708 -23.046 1.00 84.50 105 ALA A C 1
ATOM 763 O O . ALA A 1 105 ? 14.460 8.703 -22.316 1.00 84.50 105 ALA A O 1
ATOM 764 N N . GLU A 1 106 ? 15.079 6.575 -22.673 1.00 82.25 106 GLU A N 1
ATOM 765 C CA . GLU A 1 106 ? 15.834 6.428 -21.425 1.00 82.25 106 GLU A CA 1
ATOM 766 C C . GLU A 1 106 ? 17.130 7.249 -21.446 1.00 82.25 106 GLU A C 1
ATOM 768 O O . GLU A 1 106 ? 17.391 7.999 -20.501 1.00 82.25 106 GLU A O 1
ATOM 773 N N . GLY A 1 107 ? 17.886 7.210 -22.547 1.00 79.25 107 GLY A N 1
ATOM 774 C CA . GLY A 1 107 ? 19.077 8.046 -22.739 1.00 79.25 107 GLY A CA 1
ATOM 775 C C . GLY A 1 107 ? 18.766 9.549 -22.695 1.00 79.25 107 GLY A C 1
ATOM 776 O O . GLY A 1 107 ? 19.471 10.328 -22.041 1.00 79.25 107 GLY A O 1
ATOM 777 N N . ALA A 1 108 ? 17.661 9.972 -23.315 1.00 80.75 108 ALA A N 1
ATOM 778 C CA . ALA A 1 108 ? 17.180 11.357 -23.263 1.00 80.75 108 ALA A CA 1
ATOM 779 C C . ALA A 1 108 ? 16.748 11.792 -21.844 1.00 80.75 108 ALA A C 1
ATOM 781 O O . ALA A 1 108 ? 16.976 12.932 -21.422 1.00 80.75 108 ALA A O 1
ATOM 782 N N . ALA A 1 109 ? 16.144 10.885 -21.072 1.00 74.75 109 ALA A N 1
ATOM 783 C CA . ALA A 1 109 ? 15.737 11.156 -19.696 1.00 74.75 109 ALA A CA 1
ATOM 784 C C . ALA A 1 109 ? 16.938 11.262 -18.739 1.00 74.75 109 ALA A C 1
ATOM 786 O O . AL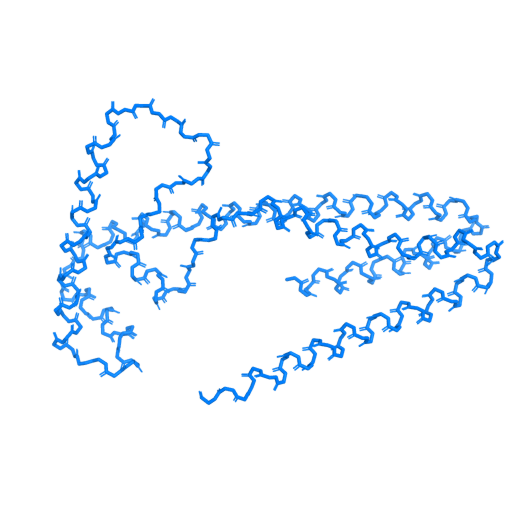A A 1 109 ? 16.951 12.127 -17.857 1.00 74.75 109 ALA A O 1
ATOM 787 N N . LEU A 1 110 ? 17.959 10.420 -18.922 1.00 71.38 110 LEU A N 1
ATOM 788 C CA . LEU A 1 110 ? 19.190 10.436 -18.125 1.00 71.38 110 LEU A CA 1
ATOM 789 C C . LEU A 1 110 ? 19.994 11.723 -18.348 1.00 71.38 110 LEU A C 1
ATOM 791 O O . LEU A 1 110 ? 20.360 12.391 -17.381 1.00 71.38 110 LEU A O 1
ATOM 795 N N . SER A 1 111 ? 20.162 12.133 -19.604 1.00 70.38 111 SER A N 1
ATOM 796 C CA . SER A 1 111 ? 20.859 13.378 -19.966 1.00 70.38 111 SER A CA 1
ATOM 797 C C . SER A 1 111 ? 20.159 14.641 -19.436 1.00 70.38 111 SER A C 1
ATOM 799 O O . SER A 1 111 ? 20.818 15.597 -19.012 1.00 70.38 111 SER A O 1
ATOM 801 N N . THR A 1 112 ? 18.824 14.639 -19.373 1.00 67.56 112 THR A N 1
ATOM 802 C CA . THR A 1 112 ? 18.032 15.725 -18.761 1.00 67.56 112 THR A CA 1
ATOM 803 C C . THR A 1 112 ? 18.185 15.763 -17.232 1.00 67.56 112 THR A C 1
ATOM 805 O O . THR A 1 112 ? 18.219 16.840 -16.624 1.00 67.56 112 THR A O 1
ATOM 808 N N . ALA A 1 113 ? 18.300 14.594 -16.594 1.00 61.31 113 ALA A N 1
ATOM 809 C CA . ALA A 1 113 ? 18.527 14.487 -15.156 1.00 61.31 113 ALA A CA 1
ATOM 810 C C . ALA A 1 113 ? 19.924 14.993 -14.760 1.00 61.31 113 ALA A C 1
ATOM 812 O O . ALA A 1 113 ? 20.037 15.731 -13.783 1.00 61.31 113 ALA A O 1
ATOM 813 N N . GLU A 1 114 ? 20.965 14.688 -15.543 1.00 57.66 114 GLU A N 1
ATOM 814 C CA . GLU A 1 114 ? 22.328 15.180 -15.298 1.00 57.66 114 GLU A CA 1
ATOM 815 C C . GLU A 1 114 ? 22.397 16.715 -15.303 1.00 57.66 114 GLU A C 1
ATOM 817 O O . GLU A 1 114 ? 22.942 17.299 -14.364 1.00 57.66 114 GLU A O 1
ATOM 822 N N . HIS A 1 115 ? 21.737 17.379 -16.260 1.00 54.00 115 HIS A N 1
ATOM 823 C CA . HIS A 1 115 ? 21.667 18.848 -16.342 1.00 54.00 115 HIS A CA 1
ATOM 824 C C . HIS A 1 115 ? 20.879 19.506 -15.195 1.00 54.00 115 HIS A C 1
ATOM 826 O O . HIS A 1 115 ? 21.074 20.686 -14.904 1.00 54.00 115 HIS A O 1
ATOM 832 N N . SER A 1 116 ? 20.005 18.759 -14.515 1.00 49.53 116 SER A N 1
ATOM 833 C CA . SER A 1 116 ? 19.232 19.256 -13.368 1.00 49.53 116 SER A CA 1
ATOM 834 C C . SER A 1 116 ? 19.991 19.141 -12.035 1.00 49.53 116 SER A C 1
ATOM 836 O O . SER A 1 116 ? 19.589 19.747 -11.042 1.00 49.53 116 SER A O 1
ATOM 838 N N . SER A 1 117 ? 21.113 18.414 -12.002 1.00 45.56 117 SER A N 1
ATOM 839 C CA . SER A 1 117 ? 21.906 18.142 -10.789 1.00 45.56 117 SER A CA 1
ATOM 840 C C . SER A 1 117 ? 22.750 19.330 -10.306 1.00 45.56 117 SER A C 1
ATOM 842 O O . SER A 1 117 ? 23.279 19.296 -9.198 1.00 45.56 117 SER A O 1
ATOM 844 N N . THR A 1 118 ? 22.894 20.394 -11.107 1.00 41.16 118 THR A N 1
ATOM 845 C CA . THR A 1 118 ? 23.694 21.583 -10.745 1.00 41.16 118 THR A CA 1
ATOM 846 C C . THR A 1 118 ? 22.926 22.591 -9.877 1.00 41.16 118 THR A C 1
ATOM 848 O O . THR A 1 118 ? 23.523 23.523 -9.345 1.00 41.16 118 THR A O 1
ATOM 851 N N . SER A 1 119 ? 21.620 22.405 -9.654 1.00 35.81 119 SER A N 1
ATOM 852 C CA . SER A 1 119 ? 20.859 23.212 -8.695 1.00 35.81 119 SER A CA 1
ATOM 853 C C . SER A 1 119 ? 20.511 22.368 -7.473 1.00 35.81 119 SER A C 1
ATOM 855 O O . SER A 1 119 ? 19.590 21.554 -7.495 1.00 35.81 119 SER A O 1
ATOM 857 N N . GLY A 1 120 ? 21.285 22.541 -6.399 1.00 39.03 120 GLY A N 1
ATOM 858 C CA . GLY A 1 120 ? 21.008 21.953 -5.093 1.00 39.03 120 GLY A CA 1
ATOM 859 C C . GLY A 1 120 ? 19.706 22.504 -4.521 1.00 39.03 120 GLY A C 1
ATOM 860 O O . GLY A 1 120 ? 19.718 23.436 -3.722 1.00 39.03 120 GLY A O 1
ATOM 861 N N . GLN A 1 121 ? 18.578 21.928 -4.924 1.00 32.25 121 GLN A N 1
ATOM 862 C CA . GLN A 1 121 ? 17.277 22.234 -4.357 1.00 32.25 121 GLN A CA 1
ATOM 863 C C . GLN A 1 121 ? 16.663 20.950 -3.810 1.00 32.25 121 GLN A C 1
ATOM 865 O O . GLN A 1 121 ? 16.060 20.151 -4.524 1.00 32.25 121 GLN A O 1
ATOM 870 N N . VAL A 1 122 ? 16.824 20.775 -2.498 1.00 40.28 122 VAL A N 1
ATOM 871 C CA . VAL A 1 122 ? 16.019 19.855 -1.694 1.00 40.28 122 VAL A CA 1
ATOM 872 C C . VAL A 1 122 ? 14.555 20.251 -1.900 1.00 40.28 122 VAL A C 1
ATOM 874 O O . VAL A 1 122 ? 14.100 21.276 -1.393 1.00 40.28 122 VAL A O 1
ATOM 877 N N . ARG A 1 123 ? 13.823 19.481 -2.712 1.00 37.84 123 ARG A N 1
ATOM 878 C CA . ARG A 1 123 ? 12.379 19.660 -2.899 1.00 37.84 123 ARG A CA 1
ATOM 879 C C . ARG A 1 123 ? 11.672 19.185 -1.619 1.00 37.84 123 ARG A C 1
ATOM 881 O O . ARG A 1 123 ? 11.869 18.039 -1.229 1.00 37.84 123 ARG A O 1
ATOM 888 N N . PRO A 1 124 ? 10.839 20.018 -0.966 1.00 36.78 124 PRO A N 1
ATOM 889 C CA . PRO A 1 124 ? 10.172 19.672 0.294 1.00 36.78 124 PRO A CA 1
ATOM 890 C C . PRO A 1 124 ? 8.942 18.757 0.139 1.00 36.78 124 PRO A C 1
ATOM 892 O O . PRO A 1 124 ? 8.254 18.494 1.119 1.00 36.78 124 PRO A O 1
ATOM 895 N N . ASN A 1 125 ? 8.669 18.241 -1.061 1.00 39.81 125 ASN A N 1
ATOM 896 C CA . ASN A 1 125 ? 7.672 17.199 -1.295 1.00 39.81 125 ASN A CA 1
ATOM 897 C C . ASN A 1 125 ? 8.412 15.943 -1.739 1.00 39.81 125 ASN A C 1
ATOM 899 O O . ASN A 1 125 ? 9.173 16.013 -2.701 1.00 39.81 125 ASN A O 1
ATOM 903 N N . GLY A 1 126 ? 8.163 14.811 -1.071 1.00 45.62 126 GLY A N 1
ATOM 904 C CA . G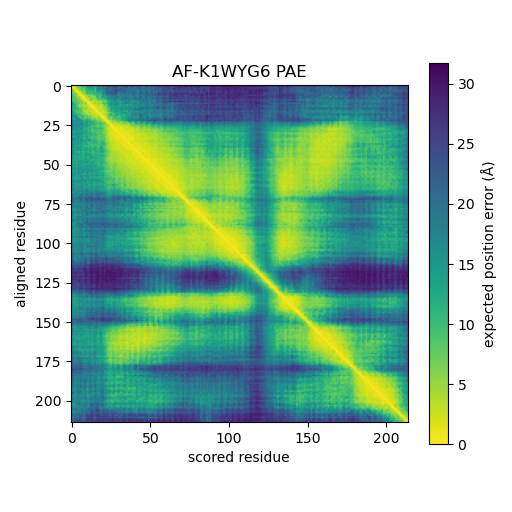LY A 1 126 ? 8.727 13.482 -1.360 1.00 45.62 126 GLY A CA 1
ATOM 905 C C . GLY A 1 126 ? 8.356 12.889 -2.728 1.00 45.62 126 GLY A C 1
ATOM 906 O O . GLY A 1 126 ? 8.308 11.676 -2.894 1.00 45.62 126 GLY A O 1
ATOM 907 N N . GLU A 1 127 ? 8.094 13.736 -3.714 1.00 45.78 127 GLU A N 1
ATOM 908 C CA . GLU A 1 127 ? 8.076 13.409 -5.126 1.00 45.78 127 GLU A CA 1
ATOM 909 C C . GLU A 1 127 ? 9.531 13.377 -5.601 1.00 45.78 127 GLU A C 1
ATOM 911 O O . GLU A 1 127 ? 10.072 14.358 -6.120 1.00 45.78 127 GLU A O 1
ATOM 916 N N . GLY A 1 128 ? 10.188 12.232 -5.394 1.00 44.75 128 GLY A N 1
ATOM 917 C CA . GLY A 1 128 ? 11.356 11.898 -6.203 1.00 44.75 128 GLY A CA 1
ATOM 918 C C . GLY A 1 128 ? 10.979 12.023 -7.686 1.00 44.75 128 GLY A C 1
ATOM 919 O O . GLY A 1 128 ? 9.815 11.780 -8.024 1.00 44.75 128 GLY A O 1
ATOM 920 N N . PRO A 1 129 ? 11.902 12.437 -8.572 1.00 46.28 129 PRO A N 1
ATOM 921 C CA . PRO A 1 129 ? 11.606 12.559 -9.991 1.00 46.28 129 PRO A CA 1
ATOM 922 C C . PRO A 1 129 ? 11.123 11.194 -10.459 1.00 46.28 129 PRO A C 1
ATOM 924 O O . PRO A 1 129 ? 11.887 10.231 -10.479 1.00 46.28 129 PRO A O 1
ATOM 927 N N . MET A 1 130 ? 9.826 11.088 -10.746 1.00 49.03 130 MET A N 1
ATOM 928 C CA . MET A 1 130 ? 9.244 9.849 -11.220 1.00 49.03 130 MET A CA 1
ATOM 929 C C . MET A 1 130 ? 9.853 9.652 -12.605 1.00 49.03 130 MET A C 1
ATOM 931 O O . MET A 1 130 ? 9.414 10.273 -13.575 1.00 49.03 130 MET A O 1
ATOM 935 N N . ARG A 1 131 ? 10.929 8.859 -12.671 1.00 60.22 131 A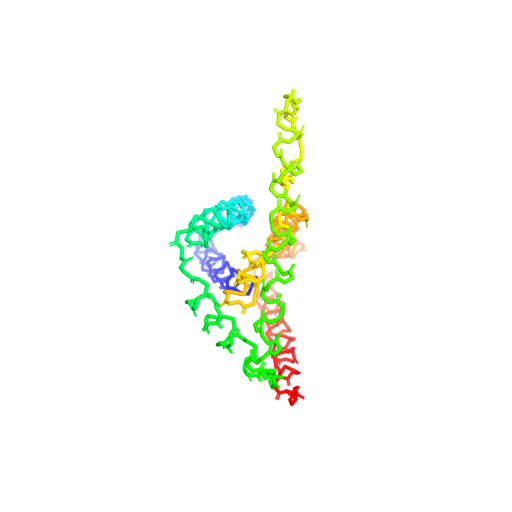RG A N 1
ATOM 936 C CA . ARG A 1 131 ? 11.511 8.333 -13.904 1.00 60.22 131 ARG A CA 1
ATOM 937 C C . ARG A 1 131 ? 10.441 7.427 -14.514 1.00 60.22 131 ARG A C 1
ATOM 939 O O . ARG A 1 131 ? 10.376 6.229 -14.275 1.00 60.22 131 ARG A O 1
ATOM 946 N N . THR A 1 132 ? 9.479 8.082 -15.150 1.00 59.00 132 THR A N 1
ATOM 947 C CA . THR A 1 132 ? 8.225 7.537 -15.690 1.00 59.00 132 THR A CA 1
ATOM 948 C C . THR A 1 132 ? 8.373 7.085 -17.125 1.00 59.00 132 THR A C 1
ATOM 950 O O . THR A 1 132 ? 7.450 6.499 -17.685 1.00 59.00 132 THR A O 1
ATOM 953 N N . VAL A 1 133 ? 9.523 7.388 -17.711 1.00 68.88 133 VAL A N 1
ATOM 954 C CA . VAL A 1 133 ? 9.839 7.221 -19.116 1.00 68.88 133 VAL A CA 1
ATOM 955 C C . VAL A 1 133 ? 11.139 6.437 -19.223 1.00 68.88 133 VAL A C 1
ATOM 957 O O . VAL A 1 133 ? 12.016 6.578 -18.369 1.00 68.88 133 VAL A O 1
ATOM 960 N N . GLY A 1 134 ? 11.228 5.597 -20.248 1.00 80.25 134 GLY A N 1
ATOM 961 C CA . GLY A 1 134 ? 12.368 4.720 -20.485 1.00 80.25 134 GLY A CA 1
ATOM 962 C C . GLY A 1 134 ? 12.041 3.241 -20.314 1.00 80.25 134 GLY A C 1
ATOM 963 O O . GLY A 1 134 ? 10.995 2.855 -19.769 1.00 80.25 134 GLY A O 1
ATOM 964 N N . LEU A 1 135 ? 12.957 2.406 -20.790 1.00 83.81 135 LEU A N 1
ATOM 965 C CA . LEU A 1 135 ? 12.807 0.962 -20.781 1.00 83.81 135 LEU A CA 1
ATOM 966 C C . LEU A 1 135 ? 12.739 0.406 -19.355 1.00 83.81 135 LEU A C 1
ATOM 968 O O . LEU A 1 135 ? 11.871 -0.421 -19.066 1.00 83.81 135 LEU A O 1
ATOM 972 N N . THR A 1 136 ? 13.574 0.905 -18.440 1.00 84.00 136 THR A N 1
ATOM 973 C CA . THR A 1 136 ? 13.537 0.513 -17.020 1.00 84.00 136 THR A CA 1
ATOM 974 C C . THR A 1 136 ? 12.143 0.683 -16.410 1.00 84.00 136 THR A C 1
ATOM 976 O O . THR A 1 136 ? 11.626 -0.222 -15.750 1.00 84.00 136 THR A O 1
ATOM 979 N N . ALA A 1 137 ? 11.492 1.824 -16.660 1.00 82.19 137 ALA A N 1
ATOM 980 C CA . ALA A 1 137 ? 10.159 2.120 -16.139 1.00 82.19 137 ALA A CA 1
ATOM 981 C C . ALA A 1 137 ? 9.088 1.199 -16.746 1.00 82.19 137 ALA A C 1
ATOM 983 O O . ALA A 1 137 ? 8.192 0.731 -16.037 1.00 82.19 137 ALA A O 1
ATOM 984 N N . PHE A 1 138 ? 9.199 0.905 -18.044 1.00 85.06 138 PHE A N 1
ATOM 985 C CA . PHE A 1 138 ? 8.328 -0.044 -18.733 1.00 85.06 138 PHE A CA 1
ATOM 986 C C . PHE A 1 138 ? 8.463 -1.458 -18.149 1.00 85.06 138 PHE A C 1
ATOM 988 O O . PHE A 1 138 ? 7.456 -2.068 -17.779 1.00 85.06 138 PHE A O 1
ATOM 995 N N . LEU A 1 139 ? 9.692 -1.954 -17.982 1.00 84.38 139 LEU A N 1
ATOM 996 C CA . LEU A 1 139 ? 9.957 -3.284 -17.433 1.00 84.38 139 LEU A CA 1
ATOM 997 C C . LEU A 1 139 ? 9.502 -3.413 -15.974 1.00 84.38 139 LEU A C 1
ATOM 999 O O . LEU A 1 139 ? 8.916 -4.434 -15.612 1.00 84.38 139 LEU A O 1
ATOM 1003 N N . LEU A 1 140 ? 9.685 -2.385 -15.139 1.00 83.25 140 LEU A N 1
ATOM 1004 C CA . LEU A 1 140 ? 9.192 -2.420 -13.757 1.00 83.25 140 LEU A CA 1
ATOM 1005 C C . LEU A 1 140 ? 7.656 -2.426 -13.699 1.00 83.25 140 LEU A C 1
ATOM 1007 O O . LEU A 1 140 ? 7.056 -3.174 -12.923 1.00 83.25 140 LEU A O 1
ATOM 1011 N N . LYS A 1 141 ? 7.011 -1.615 -14.544 1.00 83.44 141 LYS A N 1
ATOM 1012 C CA . LYS A 1 141 ? 5.554 -1.449 -14.543 1.00 83.44 141 LYS A CA 1
ATOM 1013 C C . LYS A 1 141 ? 4.824 -2.660 -15.117 1.00 83.44 141 LYS A C 1
ATOM 1015 O O . LYS A 1 141 ? 3.840 -3.097 -14.529 1.00 83.44 141 LYS A O 1
ATOM 1020 N N . PHE A 1 142 ? 5.289 -3.198 -16.242 1.00 81.19 142 PHE A N 1
ATOM 1021 C CA . PHE A 1 142 ? 4.625 -4.304 -16.939 1.00 81.19 142 PHE A CA 1
ATOM 1022 C C . PHE A 1 142 ? 5.206 -5.676 -16.594 1.00 81.19 142 PHE A C 1
ATOM 1024 O O . PHE A 1 142 ? 4.470 -6.656 -16.590 1.00 81.19 142 PHE A O 1
ATOM 1031 N N . GLY A 1 143 ? 6.495 -5.756 -16.261 1.00 75.88 143 GLY A N 1
ATOM 1032 C CA . GLY A 1 143 ? 7.138 -7.008 -15.865 1.00 75.88 143 GLY A CA 1
ATOM 1033 C C . GLY A 1 143 ? 6.931 -7.362 -14.393 1.00 75.88 143 GLY A C 1
ATOM 1034 O O . GLY A 1 143 ? 6.748 -8.534 -14.074 1.00 75.88 143 GLY A O 1
ATOM 1035 N N . GLN A 1 144 ? 6.942 -6.373 -13.491 1.00 74.19 144 GLN A N 1
ATOM 1036 C CA . GLN A 1 144 ? 6.819 -6.606 -12.042 1.00 74.19 144 GLN A CA 1
ATOM 1037 C C . GLN A 1 144 ? 5.517 -6.064 -11.433 1.00 74.19 144 GLN A C 1
ATOM 1039 O O . GLN A 1 144 ? 5.229 -6.338 -10.269 1.00 74.19 144 GLN A O 1
ATOM 1044 N N . GLY A 1 145 ? 4.717 -5.313 -12.198 1.00 69.94 145 GLY A N 1
ATOM 1045 C CA . GLY A 1 145 ? 3.439 -4.769 -11.732 1.00 69.94 145 GLY A CA 1
ATOM 1046 C C . GLY A 1 145 ? 3.568 -3.682 -10.661 1.00 69.94 145 GLY A C 1
ATOM 1047 O O . GLY A 1 145 ? 2.575 -3.346 -10.016 1.00 69.94 145 GLY A O 1
ATOM 1048 N N . ILE A 1 146 ? 4.767 -3.134 -10.438 1.00 67.50 146 ILE A N 1
ATOM 1049 C CA . ILE A 1 146 ? 5.006 -2.168 -9.363 1.00 67.50 146 ILE A CA 1
ATOM 1050 C C . ILE A 1 146 ? 4.668 -0.765 -9.872 1.00 67.50 146 ILE A C 1
ATOM 1052 O O . ILE A 1 146 ? 5.270 -0.273 -10.827 1.00 67.50 146 ILE A O 1
ATOM 1056 N N . GLN A 1 147 ? 3.702 -0.111 -9.230 1.00 64.25 147 GLN A N 1
ATOM 1057 C CA . GLN A 1 147 ? 3.363 1.289 -9.480 1.00 64.25 147 GLN A CA 1
ATOM 1058 C C . GLN A 1 147 ? 3.859 2.149 -8.320 1.00 64.25 147 GLN A C 1
ATOM 1060 O O . GLN A 1 147 ? 3.668 1.804 -7.156 1.00 64.25 147 GLN A O 1
ATOM 1065 N N . ALA A 1 148 ? 4.489 3.278 -8.641 1.00 60.84 148 ALA A N 1
ATOM 1066 C CA . ALA A 1 148 ? 4.846 4.278 -7.647 1.00 60.84 148 ALA A CA 1
ATOM 1067 C C . ALA A 1 148 ? 3.572 5.011 -7.192 1.00 60.84 148 ALA A C 1
ATOM 1069 O O . ALA A 1 148 ? 3.114 5.947 -7.845 1.00 60.84 148 ALA A O 1
ATOM 1070 N N . GLU A 1 149 ? 2.979 4.580 -6.079 1.00 59.03 149 GLU A N 1
ATOM 1071 C CA . GLU A 1 149 ? 1.941 5.352 -5.391 1.00 59.03 149 GLU A CA 1
ATOM 1072 C C . GLU A 1 149 ? 2.600 6.460 -4.557 1.00 59.03 149 GLU A C 1
ATOM 1074 O O . GLU A 1 149 ? 2.921 6.272 -3.386 1.00 59.03 149 GLU A O 1
ATOM 1079 N N . SER A 1 150 ? 2.844 7.627 -5.159 1.00 56.22 150 SER A N 1
ATOM 1080 C CA . SER A 1 150 ? 3.438 8.775 -4.451 1.00 56.22 150 SER A CA 1
ATOM 1081 C C . SER A 1 150 ? 2.423 9.854 -4.049 1.00 56.22 150 SER A C 1
ATOM 1083 O O . SER A 1 150 ? 2.686 10.636 -3.134 1.00 56.22 150 SER A O 1
ATOM 1085 N N . ALA A 1 151 ? 1.236 9.895 -4.659 1.00 53.00 151 ALA A N 1
ATOM 1086 C CA . ALA A 1 151 ? 0.273 10.967 -4.418 1.00 53.00 151 ALA A CA 1
ATOM 1087 C C . ALA A 1 151 ? -0.734 10.603 -3.310 1.00 53.00 151 ALA A C 1
ATOM 1089 O O . ALA A 1 151 ? -1.699 9.879 -3.535 1.00 53.00 151 ALA A O 1
ATOM 1090 N N . GLY A 1 152 ? -0.531 11.145 -2.102 1.00 62.19 152 GLY A N 1
ATOM 1091 C CA . GLY A 1 152 ? -1.553 11.150 -1.042 1.00 62.19 152 GLY A CA 1
ATOM 1092 C C . GLY A 1 152 ? -1.397 10.108 0.072 1.00 62.19 152 GLY A C 1
ATOM 1093 O O . GLY A 1 152 ? -2.330 9.911 0.851 1.00 62.19 152 GLY A O 1
ATOM 1094 N N . VAL A 1 153 ? -0.222 9.488 0.209 1.00 68.00 153 VAL A N 1
ATOM 1095 C CA . VAL A 1 153 ? 0.084 8.474 1.239 1.00 68.00 153 VAL A CA 1
ATOM 1096 C C . VAL A 1 153 ? -0.270 8.930 2.665 1.00 68.00 153 VAL A C 1
ATOM 1098 O O . VAL A 1 153 ? -0.832 8.154 3.443 1.00 68.00 153 VAL A O 1
ATOM 1101 N N . TRP A 1 154 ? 0.011 10.193 3.008 1.00 70.00 154 TRP A N 1
ATOM 1102 C CA . TRP A 1 154 ? -0.344 10.779 4.309 1.00 70.00 154 TRP A CA 1
ATOM 1103 C C . TRP A 1 154 ? -1.858 10.828 4.532 1.00 70.00 154 TRP A C 1
ATOM 1105 O O . TRP A 1 154 ? -2.335 10.398 5.579 1.00 70.00 154 TRP A O 1
ATOM 1115 N N . PHE A 1 155 ? -2.621 11.301 3.543 1.00 76.44 155 PHE A N 1
ATOM 1116 C CA . PHE A 1 155 ? -4.080 11.379 3.641 1.00 76.44 155 PHE A CA 1
ATOM 1117 C C . PHE A 1 155 ? -4.729 9.993 3.655 1.00 76.44 155 PHE A C 1
ATOM 1119 O O . PHE A 1 155 ? -5.661 9.778 4.421 1.00 76.44 155 PHE A O 1
ATOM 1126 N N . SER A 1 156 ? -4.212 9.038 2.879 1.00 74.12 156 SER A N 1
ATOM 1127 C CA . SER A 1 156 ? -4.697 7.650 2.868 1.00 74.12 156 SER A CA 1
ATOM 1128 C C . SER A 1 156 ? -4.437 6.937 4.202 1.00 74.12 156 SER A C 1
ATOM 1130 O O . SER A 1 156 ? -5.326 6.286 4.763 1.00 74.12 156 SER A O 1
ATOM 1132 N N . SER A 1 157 ? -3.247 7.134 4.778 1.00 79.62 157 SER A N 1
ATOM 1133 C CA . SER A 1 157 ? -2.883 6.562 6.081 1.00 79.62 157 SER A CA 1
ATOM 1134 C C . SER A 1 157 ? -3.683 7.203 7.219 1.00 79.62 157 SER A C 1
ATOM 1136 O O . SER A 1 157 ? -4.179 6.499 8.100 1.00 79.62 157 SER A O 1
ATOM 1138 N N . LEU A 1 158 ? -3.896 8.522 7.163 1.00 79.31 158 LEU A N 1
ATOM 1139 C CA . LEU A 1 158 ? -4.743 9.254 8.105 1.00 79.31 158 LEU A CA 1
ATOM 1140 C C . LEU A 1 158 ? -6.214 8.835 8.000 1.00 79.31 158 LEU A C 1
ATOM 1142 O O . LEU A 1 158 ? -6.856 8.606 9.021 1.00 79.31 158 LEU A O 1
ATOM 1146 N N . ALA A 1 159 ? -6.746 8.690 6.786 1.00 80.62 159 ALA A N 1
ATOM 1147 C CA . ALA A 1 159 ? -8.110 8.223 6.558 1.00 80.62 159 ALA A CA 1
ATOM 1148 C C . ALA A 1 159 ? -8.312 6.792 7.081 1.00 80.62 159 ALA A C 1
ATOM 1150 O O . ALA A 1 159 ? -9.344 6.494 7.676 1.00 80.62 159 ALA A O 1
ATOM 1151 N N . THR A 1 160 ? -7.306 5.927 6.932 1.00 81.81 160 THR A N 1
ATOM 1152 C CA . THR A 1 160 ? -7.321 4.564 7.485 1.00 81.81 160 THR A CA 1
ATOM 1153 C C . THR A 1 160 ? -7.326 4.579 9.017 1.00 81.81 160 THR A C 1
ATOM 1155 O O . THR A 1 160 ? -8.119 3.869 9.637 1.00 81.81 160 THR A O 1
ATOM 1158 N N . ALA A 1 161 ? -6.502 5.427 9.640 1.00 81.44 161 ALA A N 1
ATOM 1159 C CA . ALA A 1 161 ? -6.475 5.598 11.094 1.00 81.44 161 ALA A CA 1
ATOM 1160 C C . ALA A 1 161 ? -7.793 6.177 11.644 1.00 81.44 161 ALA A C 1
ATOM 1162 O O . ALA A 1 161 ? -8.322 5.681 12.639 1.00 81.44 161 ALA A O 1
ATOM 1163 N N . LEU A 1 162 ? -8.365 7.181 10.970 1.00 79.31 162 LEU A N 1
ATOM 1164 C CA . LEU A 1 162 ? -9.672 7.765 11.297 1.00 79.31 162 LEU A CA 1
ATOM 1165 C C . LEU A 1 162 ? -10.807 6.753 11.147 1.00 79.31 162 LEU A C 1
ATOM 1167 O O . LEU A 1 162 ? -11.689 6.701 12.001 1.00 79.31 162 LEU A O 1
ATOM 1171 N N . GLY A 1 163 ? -10.769 5.922 10.103 1.00 82.12 163 GLY A N 1
ATOM 1172 C CA . GLY A 1 163 ? -11.712 4.821 9.925 1.00 82.12 163 GLY A CA 1
ATOM 1173 C C . GLY A 1 163 ? -11.692 3.863 11.115 1.00 82.12 163 GLY A C 1
ATOM 1174 O O . GLY A 1 163 ? -12.746 3.531 11.650 1.00 82.12 163 GLY A O 1
ATOM 1175 N N . HIS A 1 164 ? -10.499 3.511 11.601 1.00 82.19 164 HIS A N 1
ATOM 1176 C CA . HIS A 1 164 ? -10.342 2.641 12.767 1.00 82.19 164 HIS A CA 1
ATOM 1177 C C . HIS A 1 164 ? -10.785 3.306 14.086 1.00 82.19 164 HIS A C 1
ATOM 1179 O O . HIS A 1 164 ? -11.323 2.634 14.969 1.00 82.19 164 HIS A O 1
ATOM 1185 N N . LEU A 1 165 ? -10.589 4.622 14.236 1.00 79.31 165 LEU A N 1
ATOM 1186 C CA . LEU A 1 165 ? -11.128 5.385 15.371 1.00 79.31 165 LEU A CA 1
ATOM 1187 C C . LEU A 1 165 ? -12.657 5.363 15.373 1.00 79.31 165 LEU A C 1
ATOM 1189 O O . LEU A 1 165 ? -13.262 5.063 16.399 1.00 79.31 165 LEU A O 1
ATOM 1193 N N . LEU A 1 166 ? -13.276 5.663 14.229 1.00 79.12 166 LEU A N 1
ATOM 1194 C CA . LEU A 1 166 ? -14.732 5.699 14.074 1.00 79.12 166 LEU A CA 1
ATOM 1195 C C . LEU A 1 166 ? -15.354 4.322 14.322 1.00 79.12 166 LEU A C 1
ATOM 1197 O O . LEU A 1 166 ? -16.354 4.222 15.030 1.00 79.12 166 LEU A O 1
ATOM 1201 N N . GLU A 1 167 ? -14.731 3.262 13.809 1.00 72.81 167 GLU A N 1
ATOM 1202 C CA . GLU A 1 167 ? -15.178 1.883 14.013 1.00 72.81 167 GLU A CA 1
ATOM 1203 C C . GLU A 1 167 ? -15.144 1.468 15.491 1.00 72.81 167 GLU A C 1
ATOM 1205 O O . GLU A 1 167 ? -16.090 0.846 15.971 1.00 72.81 167 GLU A O 1
ATOM 1210 N N . GLY A 1 168 ? -14.109 1.866 16.240 1.00 73.38 168 GLY A N 1
ATOM 1211 C CA . GLY A 1 168 ? -14.020 1.614 17.682 1.00 73.38 168 GLY A CA 1
ATOM 1212 C C . GLY A 1 168 ? -14.936 2.508 18.527 1.00 73.38 168 GLY A C 1
ATOM 1213 O O . GLY A 1 168 ? -15.410 2.092 19.585 1.00 73.38 168 GLY A O 1
ATOM 1214 N N . PHE A 1 169 ? -15.227 3.725 18.063 1.00 74.56 169 PHE A N 1
ATOM 1215 C CA . PHE A 1 169 ? -16.029 4.703 18.802 1.00 74.56 169 PHE A CA 1
ATOM 1216 C C . PHE A 1 169 ? -17.535 4.404 18.776 1.00 74.56 169 PHE A C 1
ATOM 1218 O O . PHE A 1 169 ? -18.215 4.631 19.777 1.00 74.56 169 PHE A O 1
ATOM 1225 N N . ILE A 1 170 ? -18.060 3.848 17.678 1.00 75.12 170 ILE A N 1
ATOM 1226 C CA . ILE A 1 170 ? -19.467 3.412 17.555 1.00 75.12 170 ILE A CA 1
ATOM 1227 C C . ILE A 1 170 ? -19.899 2.484 18.723 1.00 75.12 170 ILE A C 1
ATOM 1229 O O . ILE A 1 170 ? -20.896 2.794 19.381 1.00 75.12 170 ILE A O 1
ATOM 1233 N N . PRO A 1 171 ? -19.154 1.405 19.049 1.00 66.50 171 PRO A N 1
ATOM 1234 C CA . PRO A 1 171 ? -19.324 0.579 20.248 1.00 66.50 171 PRO A CA 1
ATOM 1235 C C . PRO A 1 171 ? -19.499 1.355 21.556 1.00 66.50 171 PRO A C 1
ATOM 1237 O O . PRO A 1 171 ? -20.440 1.133 22.320 1.00 66.50 171 PRO A O 1
ATOM 1240 N N . VAL A 1 172 ? -18.553 2.257 21.820 1.00 69.69 172 VAL A N 1
ATOM 1241 C CA . VAL A 1 172 ? -18.410 2.957 23.098 1.00 69.69 172 VAL A CA 1
ATOM 1242 C C . VAL A 1 172 ? -19.504 4.011 23.241 1.00 69.69 172 VAL A C 1
ATOM 1244 O O . VAL A 1 172 ? -20.090 4.154 24.313 1.00 69.69 172 VAL A O 1
ATOM 1247 N N . SER A 1 173 ? -19.844 4.695 22.146 1.00 70.75 173 SER A N 1
ATOM 1248 C CA . SER A 1 173 ? -20.935 5.668 22.094 1.00 70.75 173 SER A CA 1
ATOM 1249 C C . SER A 1 173 ? -22.287 5.024 22.419 1.00 70.75 173 SER A C 1
ATOM 1251 O O . SER A 1 173 ? -23.049 5.576 23.214 1.00 70.75 173 SER A O 1
ATOM 1253 N N . LEU A 1 174 ? -22.557 3.821 21.896 1.00 66.81 174 LEU A N 1
ATOM 1254 C CA . LEU A 1 174 ? -23.791 3.091 22.196 1.00 66.81 174 LEU A CA 1
ATOM 1255 C C . LEU A 1 174 ? -23.867 2.671 23.673 1.00 66.81 174 LEU A C 1
ATOM 1257 O O . LEU A 1 174 ? -24.926 2.776 24.291 1.00 66.81 174 LEU A O 1
ATOM 1261 N N . TYR A 1 175 ? -22.737 2.260 24.256 1.00 66.38 175 TYR A N 1
ATOM 1262 C CA . TYR A 1 175 ? -22.651 1.878 25.667 1.00 66.38 175 TYR A CA 1
ATOM 1263 C C . TYR A 1 175 ? -22.964 3.054 26.609 1.00 66.38 175 TYR A C 1
ATOM 1265 O O . TYR A 1 175 ? -23.719 2.887 27.568 1.00 66.38 175 TYR A O 1
ATOM 1273 N N . ILE A 1 176 ? -22.463 4.257 26.294 1.00 68.56 176 ILE A N 1
ATOM 1274 C CA . ILE A 1 176 ? -22.703 5.484 27.075 1.00 68.56 176 ILE A CA 1
ATOM 1275 C C . ILE A 1 176 ? -24.183 5.907 27.035 1.00 68.56 176 ILE A C 1
ATOM 1277 O O . ILE A 1 176 ? -24.702 6.372 28.048 1.00 68.56 176 ILE A O 1
ATOM 1281 N N . LEU A 1 177 ? -24.886 5.716 25.910 1.00 66.00 177 LEU A N 1
ATOM 1282 C CA . LEU A 1 177 ? -26.294 6.120 25.783 1.00 66.00 177 LEU A CA 1
ATOM 1283 C C . LEU A 1 177 ? -27.284 5.205 26.519 1.00 66.00 177 LEU A C 1
ATOM 1285 O O . LEU A 1 177 ? -28.347 5.668 26.923 1.00 66.00 177 LEU A O 1
ATOM 1289 N N . THR A 1 178 ? -26.976 3.916 26.684 1.00 64.38 178 THR A N 1
ATOM 1290 C CA . THR A 1 178 ? -27.952 2.951 27.231 1.00 64.38 178 THR A CA 1
ATOM 1291 C C . THR A 1 178 ? -28.016 2.861 28.757 1.00 64.38 178 THR A C 1
ATOM 1293 O O . THR A 1 178 ? -28.963 2.267 29.264 1.00 64.38 178 THR A O 1
ATOM 1296 N N . GLY A 1 179 ? -27.062 3.427 29.507 1.00 57.53 179 GLY A N 1
A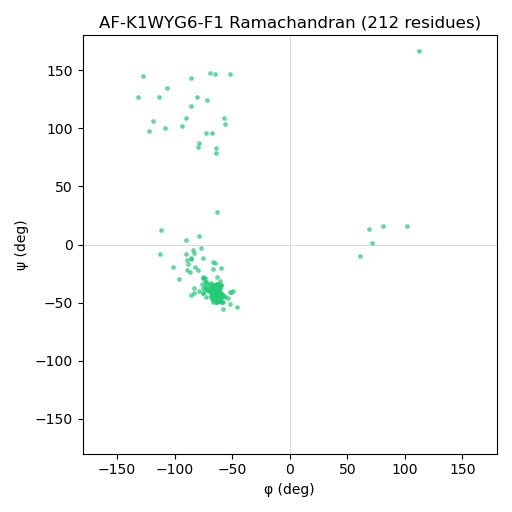TOM 1297 C CA . GLY A 1 179 ? -27.112 3.566 30.977 1.00 57.53 179 GLY A CA 1
ATOM 1298 C C . GLY A 1 179 ? -27.193 2.274 31.821 1.00 57.53 179 GLY A C 1
ATOM 1299 O O . GLY A 1 179 ? -27.026 2.342 33.036 1.00 57.53 179 GLY A O 1
ATOM 1300 N N . GLY A 1 180 ? -27.422 1.104 31.213 1.00 58.66 180 GLY A N 1
ATOM 1301 C CA . GLY A 1 180 ? -27.621 -0.186 31.877 1.00 58.66 180 GLY A CA 1
ATOM 1302 C C . GLY A 1 180 ? -26.764 -1.298 31.269 1.00 58.66 180 GLY A C 1
ATOM 1303 O O . GLY A 1 180 ? -26.808 -1.551 30.062 1.00 58.66 180 GLY A O 1
ATOM 1304 N N . ILE A 1 181 ? -26.009 -1.985 32.133 1.00 58.28 181 ILE A N 1
ATOM 1305 C CA . ILE A 1 181 ? -24.973 -2.974 31.785 1.00 58.28 181 ILE A CA 1
ATOM 1306 C C . ILE A 1 181 ? -25.549 -4.144 30.962 1.00 58.28 181 ILE A C 1
ATOM 1308 O O . ILE A 1 181 ? -24.977 -4.513 29.938 1.00 58.28 181 ILE A O 1
ATOM 1312 N N . ASP A 1 182 ? -26.726 -4.660 31.332 1.00 59.41 182 ASP A N 1
ATOM 1313 C CA . ASP A 1 182 ? -27.337 -5.823 30.667 1.00 59.41 182 ASP A CA 1
ATOM 1314 C C . ASP A 1 182 ? -28.050 -5.497 29.346 1.00 59.41 182 ASP A C 1
ATOM 1316 O O . ASP A 1 182 ? -28.286 -6.388 28.523 1.00 59.41 182 ASP A O 1
ATOM 1320 N N . GLY A 1 183 ? -28.453 -4.240 29.148 1.00 59.94 183 GLY A N 1
ATOM 1321 C CA . GLY A 1 183 ? -29.118 -3.781 27.925 1.00 59.94 183 GLY A CA 1
ATOM 1322 C C . GLY A 1 183 ? -28.113 -3.393 26.843 1.00 59.94 183 GLY A C 1
ATOM 1323 O O . GLY A 1 183 ? -28.260 -3.794 25.687 1.00 59.94 183 GLY A O 1
ATOM 1324 N N . GLY A 1 184 ? -27.058 -2.672 27.235 1.00 60.91 184 GLY A N 1
ATOM 1325 C CA . GLY A 1 184 ? -26.036 -2.162 26.321 1.00 60.91 184 GLY A CA 1
ATOM 1326 C C . GLY A 1 184 ? -25.252 -3.268 25.616 1.00 60.91 184 GLY A C 1
ATOM 1327 O O . GLY A 1 184 ? -25.042 -3.189 24.410 1.00 60.91 184 GLY A O 1
ATOM 1328 N N . ILE A 1 185 ? -24.895 -4.348 26.324 1.00 61.09 185 ILE A N 1
ATOM 1329 C CA . ILE A 1 185 ? -24.121 -5.464 25.746 1.00 61.09 185 ILE A CA 1
ATOM 1330 C C . ILE A 1 185 ? -24.916 -6.211 24.661 1.00 61.09 185 ILE A C 1
ATOM 1332 O O . ILE A 1 185 ? -24.354 -6.589 23.632 1.00 61.09 185 ILE A O 1
ATOM 1336 N N . ARG A 1 186 ? -26.232 -6.387 24.844 1.00 68.12 186 ARG A N 1
ATOM 1337 C CA . ARG A 1 186 ? -27.092 -7.080 23.867 1.00 68.12 186 ARG A CA 1
ATOM 1338 C C . ARG A 1 186 ? -27.241 -6.288 22.571 1.00 68.12 186 ARG A C 1
ATOM 1340 O O . ARG A 1 186 ? -27.067 -6.847 21.490 1.00 68.12 186 ARG A O 1
ATOM 1347 N N . TRP A 1 187 ? -27.496 -4.985 22.676 1.00 69.44 187 TRP A N 1
ATOM 1348 C CA . TRP A 1 187 ? -27.543 -4.102 21.507 1.00 69.44 187 TRP A CA 1
ATOM 1349 C C . TRP A 1 187 ? -26.180 -3.962 20.833 1.00 69.44 187 TRP A C 1
ATOM 1351 O O . TRP A 1 187 ? -26.103 -3.925 19.607 1.00 69.44 187 TRP A O 1
ATOM 1361 N N . PHE A 1 188 ? -25.104 -3.971 21.616 1.00 67.81 188 PHE A N 1
ATOM 1362 C CA . PHE A 1 188 ? -23.741 -3.930 21.112 1.00 67.81 188 PHE A CA 1
ATOM 1363 C C . PHE A 1 188 ? -23.375 -5.168 20.278 1.00 67.81 188 PHE A C 1
ATOM 1365 O O . PHE A 1 188 ? -22.906 -5.027 19.146 1.00 67.81 188 PHE A O 1
ATOM 1372 N N . MET A 1 189 ? -23.644 -6.377 20.784 1.00 68.81 189 MET A N 1
ATOM 1373 C CA . MET A 1 189 ? -23.437 -7.622 20.030 1.00 68.81 189 MET A CA 1
ATOM 1374 C C . MET A 1 189 ? -24.295 -7.678 18.760 1.00 68.81 189 MET A C 1
ATOM 1376 O O . MET A 1 189 ? -23.812 -8.101 17.709 1.00 68.81 189 MET A O 1
ATOM 1380 N N . ALA A 1 190 ? -25.550 -7.224 18.837 1.00 77.94 190 ALA A N 1
ATOM 1381 C CA . ALA A 1 190 ? -26.449 -7.206 17.687 1.00 77.94 190 ALA A CA 1
ATOM 1382 C C . ALA A 1 190 ? -25.967 -6.234 16.595 1.00 77.94 190 ALA A C 1
ATOM 1384 O O . ALA A 1 190 ? -25.906 -6.602 15.422 1.00 77.94 190 ALA A O 1
ATOM 1385 N N . LEU A 1 191 ? -25.573 -5.013 16.975 1.00 75.12 191 LEU A N 1
ATOM 1386 C CA . LEU A 1 191 ? -25.106 -3.993 16.036 1.00 75.12 191 LEU A CA 1
ATOM 1387 C C . LEU A 1 191 ? -23.770 -4.378 15.390 1.00 75.12 191 LEU A C 1
ATOM 1389 O O . LEU A 1 191 ? -23.619 -4.236 14.180 1.00 75.12 191 LEU A O 1
ATOM 1393 N N . THR A 1 192 ? -22.816 -4.895 16.168 1.00 70.44 192 THR A N 1
ATOM 1394 C CA . THR A 1 192 ? -21.512 -5.332 15.638 1.00 70.44 192 THR A CA 1
ATOM 1395 C C . THR A 1 192 ? -21.643 -6.538 14.710 1.00 70.44 192 THR A C 1
ATOM 1397 O O . THR A 1 192 ? -21.047 -6.529 13.634 1.00 70.44 192 THR A O 1
ATOM 1400 N N . SER A 1 193 ? -22.489 -7.523 15.042 1.00 77.12 193 SER A N 1
ATOM 1401 C CA . SER A 1 193 ? -22.818 -8.624 14.121 1.00 77.12 193 SER A CA 1
ATOM 1402 C C . SER A 1 193 ? -23.446 -8.127 12.821 1.00 77.12 193 SER A C 1
ATOM 1404 O O . SER A 1 193 ? -23.066 -8.587 11.746 1.00 77.12 193 SER A O 1
ATOM 1406 N N . LEU A 1 194 ? -24.372 -7.164 12.891 1.00 81.31 194 LEU A N 1
ATOM 1407 C CA . LEU A 1 194 ? -25.000 -6.588 11.702 1.00 81.31 194 LEU A CA 1
ATOM 1408 C C . LEU A 1 194 ? -23.980 -5.838 10.831 1.00 81.31 194 LEU A C 1
ATOM 1410 O O . LEU A 1 194 ? -23.966 -6.017 9.614 1.00 81.31 194 LEU A O 1
ATOM 1414 N N . LEU A 1 195 ? -23.103 -5.029 11.436 1.00 78.50 195 LEU A N 1
ATOM 1415 C CA . LEU A 1 195 ? -22.075 -4.273 10.715 1.00 78.50 195 LEU A CA 1
ATOM 1416 C C . LEU A 1 195 ? -21.084 -5.209 10.010 1.00 78.50 195 LEU A C 1
ATOM 1418 O O . LEU A 1 195 ? -20.778 -5.014 8.832 1.00 78.50 195 LEU A O 1
ATOM 1422 N N . LEU A 1 196 ? -20.636 -6.256 10.712 1.00 72.75 196 LEU A N 1
ATOM 1423 C CA . LEU A 1 196 ? -19.777 -7.302 10.160 1.00 72.75 196 LEU A CA 1
ATOM 1424 C C . LEU A 1 196 ? -20.460 -8.032 9.009 1.00 72.75 196 LEU A C 1
ATOM 1426 O O . LEU A 1 196 ? -19.852 -8.205 7.954 1.00 72.75 196 LEU A O 1
ATOM 1430 N N . PHE A 1 197 ? -21.726 -8.412 9.181 1.00 82.50 197 PHE A N 1
ATOM 1431 C CA . PHE A 1 197 ? -22.504 -9.081 8.147 1.00 82.50 197 PHE A CA 1
ATOM 1432 C C . PHE A 1 197 ? -22.641 -8.211 6.895 1.00 82.50 197 PHE A C 1
ATOM 1434 O O . PHE A 1 197 ? -22.341 -8.673 5.799 1.00 82.50 197 PHE A O 1
ATOM 1441 N N . VAL A 1 198 ? -23.011 -6.934 7.040 1.00 81.38 198 VAL A N 1
ATOM 1442 C CA . VAL A 1 198 ? -23.147 -6.000 5.910 1.00 81.38 198 VAL A CA 1
ATOM 1443 C C . VAL A 1 198 ? -21.803 -5.753 5.226 1.00 81.38 198 VAL A C 1
ATOM 1445 O O . VAL A 1 198 ? -21.732 -5.756 3.998 1.00 81.38 198 VAL A O 1
ATOM 1448 N N . CYS A 1 199 ? -20.726 -5.572 5.990 1.00 76.00 199 CYS A N 1
ATOM 1449 C CA . CYS A 1 199 ? -19.384 -5.387 5.442 1.00 76.00 199 CYS A CA 1
ATOM 1450 C C . CYS A 1 199 ? -18.932 -6.625 4.654 1.00 76.00 199 CYS A C 1
ATOM 1452 O O . CYS A 1 199 ? -18.493 -6.519 3.505 1.00 76.00 199 CYS A O 1
ATOM 1454 N N . HIS A 1 200 ? -19.114 -7.812 5.232 1.00 76.94 200 HIS A N 1
ATOM 1455 C CA . HIS A 1 200 ? -18.758 -9.074 4.596 1.00 76.94 200 HIS A CA 1
ATOM 1456 C C . HIS A 1 200 ? -19.615 -9.345 3.352 1.00 76.94 200 HIS A C 1
ATOM 1458 O O . HIS A 1 200 ? -19.090 -9.741 2.313 1.00 76.94 200 HIS A O 1
ATOM 1464 N N . TRP A 1 201 ? -20.912 -9.049 3.418 1.00 83.06 201 TRP A N 1
ATOM 1465 C CA . TRP A 1 201 ? -21.842 -9.143 2.296 1.00 83.06 201 TRP A CA 1
ATOM 1466 C C . TRP A 1 201 ? -21.449 -8.213 1.146 1.00 83.06 201 TRP A C 1
ATOM 1468 O O . TRP A 1 201 ? -21.374 -8.625 -0.011 1.00 83.06 201 TRP A O 1
ATOM 1478 N N . ARG A 1 202 ? -21.118 -6.957 1.453 1.00 78.75 202 ARG A N 1
ATOM 1479 C CA . ARG A 1 202 ? -20.677 -5.978 0.453 1.00 78.75 202 ARG A CA 1
ATOM 1480 C C . ARG A 1 202 ? -19.343 -6.381 -0.180 1.00 78.75 202 ARG A C 1
ATOM 1482 O O . ARG A 1 202 ? -19.164 -6.206 -1.382 1.00 78.75 202 ARG A O 1
ATOM 1489 N N . ARG A 1 203 ? -18.436 -6.984 0.599 1.00 72.94 203 ARG A N 1
ATOM 1490 C CA . ARG A 1 203 ? -17.179 -7.563 0.100 1.00 72.94 203 ARG A CA 1
ATOM 1491 C C . ARG A 1 203 ? -17.433 -8.722 -0.868 1.00 72.94 203 ARG A C 1
ATOM 1493 O O . ARG A 1 203 ? -16.819 -8.758 -1.929 1.00 72.94 203 ARG A O 1
ATOM 1500 N N . GLN A 1 204 ? -18.346 -9.629 -0.525 1.00 74.38 204 GLN A N 1
ATOM 1501 C CA . GLN A 1 204 ? -18.752 -10.753 -1.378 1.00 74.38 204 GLN A CA 1
ATOM 1502 C C . GLN A 1 204 ? -19.355 -10.262 -2.704 1.00 74.38 204 GLN A C 1
ATOM 1504 O O . GLN A 1 204 ? -18.984 -10.749 -3.767 1.00 74.38 204 GLN A O 1
ATOM 1509 N N . GLN A 1 205 ? -20.200 -9.227 -2.673 1.00 78.25 205 GLN A N 1
ATOM 1510 C CA . GLN A 1 205 ? -20.766 -8.641 -3.895 1.00 78.25 205 GLN A CA 1
ATOM 1511 C C . GLN A 1 205 ? -19.723 -7.964 -4.796 1.00 78.25 205 GLN A C 1
ATOM 1513 O O . GLN A 1 205 ? -19.853 -8.000 -6.018 1.00 78.25 205 GLN A O 1
ATOM 1518 N N . LEU A 1 206 ? -18.694 -7.338 -4.217 1.00 67.56 206 LEU A N 1
ATOM 1519 C CA . LEU A 1 206 ? -17.612 -6.716 -4.987 1.00 67.56 206 LEU A CA 1
ATOM 1520 C C . LEU A 1 206 ? -16.677 -7.760 -5.611 1.00 67.56 206 LEU A C 1
ATOM 1522 O O . LEU A 1 206 ? -16.264 -7.590 -6.755 1.00 67.56 206 LEU A O 1
ATOM 1526 N N . LEU A 1 207 ? -16.394 -8.854 -4.900 1.00 60.19 207 LEU A N 1
ATOM 1527 C CA . LEU A 1 207 ? -15.587 -9.966 -5.415 1.00 60.19 207 LEU A CA 1
ATOM 1528 C C . LEU A 1 207 ? -16.324 -10.753 -6.507 1.00 60.19 207 LEU A C 1
ATOM 1530 O O . LEU A 1 207 ? -15.730 -11.054 -7.537 1.00 60.19 207 LEU A O 1
ATOM 1534 N N . GLY A 1 208 ? -17.633 -10.978 -6.356 1.00 60.06 208 GLY A N 1
ATOM 1535 C CA . GLY A 1 208 ? -18.456 -11.636 -7.379 1.00 60.06 208 GLY A CA 1
ATOM 1536 C C . GLY A 1 208 ? -18.596 -10.853 -8.693 1.00 60.06 208 GLY A C 1
ATOM 1537 O O . GLY A 1 208 ? -18.986 -11.424 -9.703 1.00 60.06 208 GLY A O 1
ATOM 1538 N N . ARG A 1 209 ? -18.259 -9.554 -8.714 1.00 56.25 209 ARG A N 1
ATOM 1539 C CA . ARG A 1 209 ? -18.234 -8.735 -9.941 1.00 56.25 209 ARG A CA 1
ATOM 1540 C C . ARG A 1 209 ? -16.889 -8.742 -10.675 1.00 56.25 209 ARG A C 1
ATOM 1542 O O . ARG A 1 209 ? -16.844 -8.286 -11.814 1.00 56.25 209 ARG A O 1
ATOM 1549 N N . LEU A 1 210 ? -15.811 -9.224 -10.051 1.00 53.97 210 LEU A N 1
ATOM 1550 C CA . LEU A 1 210 ? -14.488 -9.331 -10.684 1.00 53.97 210 LEU A CA 1
ATOM 1551 C C . LEU A 1 210 ? -14.290 -10.670 -11.409 1.00 53.97 210 LEU A C 1
ATOM 1553 O O . LEU A 1 210 ? -13.512 -10.718 -12.351 1.00 53.97 210 LEU A O 1
ATOM 1557 N N . ASP A 1 211 ? -15.054 -11.701 -11.041 1.00 52.25 211 ASP A N 1
ATOM 1558 C CA . ASP A 1 211 ? -15.071 -13.021 -11.699 1.00 52.25 211 ASP A CA 1
ATOM 1559 C C . ASP A 1 211 ? -15.866 -13.038 -13.027 1.00 52.25 211 ASP A C 1
ATOM 1561 O O . ASP A 1 211 ? -15.926 -14.042 -13.724 1.00 52.25 211 ASP A O 1
ATOM 1565 N N . GLN A 1 212 ? -16.496 -11.914 -13.397 1.00 50.97 212 GLN A N 1
ATOM 1566 C CA . GLN A 1 212 ? -17.288 -11.770 -14.630 1.00 50.97 212 GLN A CA 1
ATOM 1567 C C . GLN A 1 212 ? -16.667 -10.831 -15.674 1.00 50.97 212 GLN A C 1
ATOM 1569 O O . GLN A 1 212 ? -17.351 -10.443 -16.622 1.00 50.97 212 GLN A O 1
ATOM 1574 N N . ARG A 1 213 ? -15.398 -10.428 -15.527 1.00 37.97 213 ARG A N 1
ATOM 1575 C CA . ARG A 1 213 ? -14.692 -9.769 -16.634 1.00 37.97 213 ARG A CA 1
ATOM 1576 C C . ARG A 1 213 ? -13.994 -10.848 -17.475 1.00 37.97 213 ARG A C 1
ATOM 1578 O O . ARG A 1 213 ? -13.068 -11.454 -16.944 1.00 37.97 213 ARG A O 1
ATOM 1585 N N . PRO A 1 214 ? -14.485 -11.130 -18.699 1.00 45.81 214 PRO A N 1
ATOM 1586 C CA . PRO A 1 214 ? -13.867 -12.097 -19.603 1.00 45.81 214 PRO A CA 1
ATOM 1587 C C . PRO A 1 214 ? -12.467 -11.659 -20.038 1.00 45.81 214 PRO A C 1
ATOM 1589 O O . PRO A 1 214 ? -12.190 -10.434 -20.001 1.00 45.81 214 PRO A O 1
#

Secondary structure (DSSP, 8-state):
-HHHHHHHHHHHHHHHHHHHTT--HHHHHHHHHHHHHHHHHHHHHHHHHHHHHHHHHHHHHHHHHHHHHHHS-HHHHHHHHHHHHGGGT--HHHHHHHHHHHHHHHHHHHHHHHHHTTS----SS-------SSHHHHIIIIIS------SSHHHHHHHHHHHHHHHHHHHHHHHHHH--HHHHHHHHHHHHHHHHHHHHHHHHHHHTTTTT--

Mean predicted aligned error: 13.84 Å